Protein AF-A0AAV8X0I4-F1 (afdb_monomer)

Foldseek 3Di:
DAWPFADAQVVRDATDDDDDDDADDDDPPDDRDDDLVRVLVVQLVVLLVLLRRLAAENDRCPGRQHPDPLLASSQSSLLSSCCCLPPVSVQVVDADPPPRHTDDPVVSVVVNCVCVVCVLLVVLVLVLVLVLLQCVVPDPDDSVVSCVVSCVVRDPDDDDPPDDVVVVPCCQPPHDQRNNSCSVVSSNVNNVVLNVCLVVCPPPPVSNVVSVVVCSVPSRYDYD

Solvent-accessible surface area (backbone atoms only — not comparable to full-atom values): 12628 Å² total; per-residue (Å²): 94,46,82,75,36,53,24,13,64,81,78,70,38,68,47,40,69,47,85,77,81,90,70,77,77,50,59,90,97,54,79,70,78,73,53,72,67,54,50,38,51,49,33,21,37,45,23,47,46,45,21,33,62,52,35,59,30,52,46,45,76,59,12,40,70,36,84,53,60,73,47,53,62,52,20,48,13,43,37,42,35,54,47,66,73,35,67,71,54,38,54,75,77,38,53,41,95,87,77,62,47,65,70,52,70,68,58,53,50,49,60,59,53,51,70,64,61,62,42,69,61,54,49,32,48,53,53,41,52,22,49,49,38,40,47,66,71,72,50,89,69,59,68,67,61,54,48,66,62,50,43,73,79,47,39,99,62,82,83,58,94,83,69,57,66,76,85,66,43,47,55,48,76,75,49,92,29,55,71,43,52,48,20,61,61,51,7,45,53,52,16,51,55,59,45,43,64,50,58,78,36,62,93,40,69,68,54,39,51,50,52,50,51,49,46,43,56,47,78,22,22,48,66,131

Secondary structure (DSSP, 8-state):
-EEEE--BTTTTBPPEEE----PPPPPTTSPPPPPHHHHHHHHHHHHHHHHHHH---SSGGGSTTTT--TTTTTHHHHHHHHGGGSHHHHHHH-B-TTT-PBPPHHHHHHHHHHTTTTHHHHHHHHHHHHHHHHHHHH--S-HHHHHHHHHHHH-SSPPPTT--GGGG-HHHHTSS-TTTTTHHHHHHHHHHHHHHHHHHTTT-HHHHHHHHHHHIIIIIT---

Structure (mmCIF, N/CA/C/O backbone):
data_AF-A0AAV8X0I4-F1
#
_entry.id   AF-A0AAV8X0I4-F1
#
loop_
_atom_site.group_PDB
_atom_site.id
_atom_site.type_symbol
_atom_site.label_atom_id
_atom_site.label_alt_id
_atom_site.label_comp_id
_atom_site.label_asym_id
_atom_site.label_entity_id
_atom_site.label_seq_id
_atom_site.pdbx_PDB_ins_code
_atom_site.Cartn_x
_atom_site.Cartn_y
_atom_site.Cartn_z
_atom_site.occupancy
_atom_site.B_iso_or_equiv
_atom_site.auth_seq_id
_atom_site.auth_comp_id
_atom_site.auth_asym_id
_atom_site.auth_atom_id
_atom_site.pdbx_PDB_model_num
ATOM 1 N N . MET A 1 1 ? 2.774 -5.662 7.112 1.00 85.38 1 MET A N 1
ATOM 2 C CA . MET A 1 1 ? 2.225 -6.499 8.201 1.00 85.38 1 MET A CA 1
ATOM 3 C C . MET A 1 1 ? 2.659 -7.920 7.891 1.00 85.38 1 MET A C 1
ATOM 5 O O . MET A 1 1 ? 2.797 -8.214 6.714 1.00 85.38 1 MET A O 1
ATOM 9 N N . VAL A 1 2 ? 2.940 -8.756 8.888 1.00 87.50 2 VAL A N 1
ATOM 10 C CA . VAL A 1 2 ? 3.273 -10.171 8.664 1.00 87.50 2 VAL A CA 1
ATOM 11 C C . VAL A 1 2 ? 2.186 -11.039 9.285 1.00 87.50 2 VAL A C 1
ATOM 13 O O . VAL A 1 2 ? 1.950 -10.955 10.493 1.00 87.50 2 VAL A O 1
ATOM 16 N N . GLY A 1 3 ? 1.518 -11.853 8.467 1.00 89.44 3 GLY A N 1
ATOM 17 C CA . GLY A 1 3 ? 0.605 -12.887 8.946 1.00 89.44 3 GLY A CA 1
ATOM 18 C C . GLY A 1 3 ? 1.413 -14.021 9.574 1.00 89.44 3 GLY A C 1
ATOM 19 O O . GLY A 1 3 ? 2.266 -14.603 8.917 1.00 89.44 3 GLY A O 1
ATOM 20 N N . ILE A 1 4 ? 1.181 -14.306 10.855 1.00 93.00 4 ILE A N 1
ATOM 21 C CA . ILE A 1 4 ? 1.882 -15.374 11.590 1.00 93.00 4 ILE A CA 1
ATOM 22 C C . ILE A 1 4 ? 1.042 -16.652 11.593 1.00 93.00 4 ILE A C 1
ATOM 24 O O . ILE A 1 4 ? 1.565 -17.751 11.439 1.00 93.00 4 ILE A O 1
ATOM 28 N N . GLN A 1 5 ? -0.269 -16.509 11.783 1.00 94.19 5 GLN A N 1
ATOM 29 C CA . GLN A 1 5 ? -1.207 -17.624 11.796 1.00 94.19 5 GLN A CA 1
ATOM 30 C C . GLN A 1 5 ? -2.494 -17.212 11.095 1.00 94.19 5 GLN A C 1
ATOM 32 O O . GLN A 1 5 ? -3.067 -16.170 11.419 1.00 94.19 5 GLN A O 1
ATOM 37 N N . ASN A 1 6 ? -2.958 -18.045 10.166 1.00 93.88 6 ASN A N 1
ATOM 38 C CA . ASN A 1 6 ? -4.252 -17.871 9.518 1.00 93.88 6 ASN A CA 1
ATOM 39 C C . ASN A 1 6 ? -5.372 -18.445 10.390 1.00 93.88 6 ASN A C 1
ATOM 41 O O . ASN A 1 6 ? -5.201 -19.444 11.100 1.00 93.88 6 ASN A O 1
ATOM 45 N N . GLN A 1 7 ? -6.548 -17.830 10.300 1.00 93.00 7 GLN A N 1
ATOM 46 C CA . GLN A 1 7 ? -7.762 -18.394 10.875 1.00 93.00 7 GLN A CA 1
ATOM 47 C C . GLN A 1 7 ? -8.146 -19.692 10.159 1.00 93.00 7 GLN A C 1
ATOM 49 O O . GLN A 1 7 ? -8.062 -19.789 8.937 1.00 93.00 7 GLN A O 1
ATOM 54 N N . SER A 1 8 ? -8.631 -20.673 10.914 1.00 93.38 8 SER A N 1
ATOM 55 C CA . SER A 1 8 ? -9.267 -21.870 10.370 1.00 93.38 8 SER A CA 1
ATOM 56 C C . SER A 1 8 ? -10.288 -22.379 11.370 1.00 93.38 8 SER A C 1
ATOM 58 O O . SER A 1 8 ? -9.949 -22.676 12.516 1.00 93.38 8 SER A O 1
ATOM 60 N N . LEU A 1 9 ? -11.544 -22.501 10.941 1.00 90.62 9 LEU A N 1
ATOM 61 C CA . LEU A 1 9 ? -12.569 -23.113 11.788 1.00 90.62 9 LEU A CA 1
ATOM 62 C C . LEU A 1 9 ? -12.348 -24.621 11.908 1.00 90.62 9 LEU A C 1
ATOM 64 O O . LEU A 1 9 ? -12.601 -25.192 12.963 1.00 90.62 9 LEU A O 1
ATOM 68 N N . ILE A 1 10 ? -11.835 -25.255 10.851 1.00 90.81 10 ILE A N 1
ATOM 69 C CA . ILE A 1 10 ? -11.610 -26.704 10.808 1.00 90.81 10 ILE A CA 1
ATOM 70 C C . ILE A 1 10 ? -10.442 -27.096 11.713 1.00 90.81 10 ILE A C 1
ATOM 72 O O . ILE A 1 10 ? -10.545 -28.056 12.471 1.00 90.81 10 ILE A O 1
ATOM 76 N N . ALA A 1 11 ? -9.349 -26.332 11.669 1.00 91.94 11 ALA A N 1
ATOM 77 C CA . ALA A 1 11 ? -8.183 -26.559 12.522 1.00 91.94 11 ALA A CA 1
ATOM 78 C C . ALA A 1 11 ? -8.292 -25.863 13.892 1.00 91.94 11 ALA A C 1
ATOM 80 O O . ALA A 1 11 ? -7.373 -25.961 14.701 1.00 91.94 11 ALA A O 1
ATOM 81 N N . ASN A 1 12 ? -9.401 -25.159 14.154 1.00 93.75 12 ASN A N 1
ATOM 82 C CA . ASN A 1 12 ? -9.643 -24.377 15.368 1.00 93.75 12 ASN A CA 1
ATOM 83 C C . ASN A 1 12 ? -8.501 -23.390 15.700 1.00 93.75 12 ASN A C 1
ATOM 85 O O . ASN A 1 12 ? -8.078 -23.261 16.851 1.00 93.75 12 ASN A O 1
ATOM 89 N N . THR A 1 13 ? -7.986 -22.692 14.683 1.00 95.00 13 THR A N 1
ATOM 90 C CA . THR A 1 13 ? -6.931 -21.681 14.830 1.00 95.00 13 THR A CA 1
ATOM 91 C C . THR A 1 13 ? -7.505 -20.273 14.757 1.00 95.00 13 THR A C 1
ATOM 93 O O . THR A 1 13 ? -8.380 -19.970 13.941 1.00 95.00 13 THR A O 1
ATOM 96 N N . LYS A 1 14 ? -6.987 -19.387 15.610 1.00 94.56 14 LYS A N 1
ATOM 97 C CA . LYS A 1 14 ? -7.288 -17.952 15.572 1.00 94.56 14 LYS A CA 1
ATOM 98 C C . LYS A 1 14 ? -6.229 -17.223 14.742 1.00 94.56 14 LYS A C 1
ATOM 100 O O . LYS A 1 14 ? -5.080 -17.663 14.734 1.00 94.56 14 LYS A O 1
ATOM 105 N N . PRO A 1 15 ? -6.588 -16.127 14.057 1.00 95.31 15 PRO A N 1
ATOM 106 C CA . PRO A 1 15 ? -5.620 -15.378 13.279 1.00 95.31 15 PRO A CA 1
ATOM 107 C C . PRO A 1 15 ? -4.647 -14.626 14.200 1.00 95.31 15 PRO A C 1
ATOM 109 O O . PRO A 1 15 ? -5.047 -14.060 15.219 1.00 95.31 15 PRO A O 1
ATOM 112 N N . LEU A 1 16 ? -3.371 -14.606 13.820 1.00 96.06 16 LEU A N 1
ATOM 113 C CA . LEU A 1 16 ? -2.303 -13.851 14.476 1.00 96.06 16 LEU A CA 1
ATOM 114 C C . LEU A 1 16 ? -1.494 -13.097 13.420 1.00 96.06 16 LEU A C 1
ATOM 116 O O . LEU A 1 16 ? -1.121 -13.670 12.396 1.00 96.06 16 LEU A O 1
ATOM 120 N N . SER A 1 17 ? -1.188 -11.830 13.690 1.00 95.94 17 SER A N 1
ATOM 121 C CA . SER A 1 17 ? -0.389 -10.967 12.816 1.00 95.94 17 SER A CA 1
ATOM 122 C C . SER A 1 17 ? 0.552 -10.078 13.620 1.00 95.94 17 SER A C 1
ATOM 124 O O . SER A 1 17 ? 0.203 -9.654 14.721 1.00 95.94 17 SER A O 1
ATOM 126 N N . ALA A 1 18 ? 1.692 -9.720 13.033 1.00 95.88 18 ALA A N 1
ATOM 127 C CA . ALA A 1 18 ? 2.600 -8.706 13.553 1.00 95.88 18 ALA A CA 1
ATOM 128 C C . ALA A 1 18 ? 2.596 -7.445 12.678 1.00 95.88 18 ALA A C 1
ATOM 130 O O . ALA A 1 18 ? 2.712 -7.496 11.447 1.00 95.88 18 ALA A O 1
ATOM 131 N N . LEU A 1 19 ? 2.514 -6.289 13.331 1.00 95.56 19 LEU A N 1
ATOM 132 C CA . LEU A 1 19 ? 2.773 -4.996 12.712 1.00 95.56 19 LEU A CA 1
ATOM 133 C C . LEU A 1 19 ? 4.229 -4.620 12.976 1.00 95.56 19 LEU A C 1
ATOM 135 O O . LEU A 1 19 ? 4.635 -4.463 14.121 1.00 95.56 19 LEU A O 1
ATOM 139 N N . ILE A 1 20 ? 5.011 -4.510 11.905 1.00 93.62 20 ILE A N 1
ATOM 140 C CA . ILE A 1 20 ? 6.442 -4.199 11.963 1.00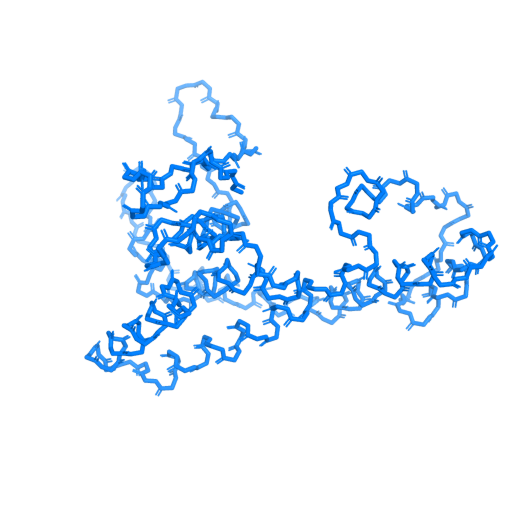 93.62 20 ILE A CA 1
ATOM 141 C C . ILE A 1 20 ? 6.649 -2.846 11.296 1.00 93.62 20 ILE A C 1
ATOM 143 O O . ILE A 1 20 ? 6.168 -2.634 10.177 1.00 93.62 20 ILE A O 1
ATOM 147 N N . PHE A 1 21 ? 7.365 -1.948 11.961 1.00 93.00 21 PHE A N 1
ATOM 148 C CA . PHE A 1 21 ? 7.656 -0.599 11.489 1.00 93.00 21 PHE A CA 1
ATOM 149 C C . PHE A 1 21 ? 9.136 -0.280 11.662 1.00 93.00 21 PHE A C 1
ATOM 151 O O . PHE A 1 21 ? 9.774 -0.790 12.576 1.00 93.00 21 PHE A O 1
ATOM 158 N N . ASN A 1 22 ? 9.637 0.596 10.795 1.00 90.44 22 ASN A N 1
ATOM 159 C CA . ASN A 1 22 ? 10.990 1.143 10.854 1.00 90.44 22 ASN A CA 1
ATOM 160 C C . ASN A 1 22 ? 10.899 2.644 11.150 1.00 90.44 22 ASN A C 1
ATOM 162 O O . ASN A 1 22 ? 11.377 3.457 10.364 1.00 90.44 22 ASN A O 1
ATOM 166 N N . PHE A 1 23 ? 10.178 2.998 12.214 1.00 91.94 23 PHE A N 1
ATOM 167 C CA . PHE A 1 23 ? 10.069 4.386 12.659 1.00 91.94 23 PHE A CA 1
ATOM 168 C C . PHE A 1 23 ? 11.381 4.841 13.286 1.00 91.94 23 PHE A C 1
ATOM 170 O O . PHE A 1 23 ? 12.159 4.015 13.776 1.00 91.94 23 PHE A O 1
ATOM 177 N N . GLU A 1 24 ? 11.623 6.148 13.287 1.00 85.69 24 GLU A N 1
ATOM 178 C CA . GLU A 1 24 ? 12.773 6.693 14.000 1.00 85.69 24 GLU A CA 1
ATOM 179 C C . GLU A 1 24 ? 12.693 6.349 15.494 1.00 85.69 24 GLU A C 1
ATOM 181 O O . GLU A 1 24 ? 11.673 6.552 16.162 1.00 85.69 24 GLU A O 1
ATOM 186 N N . SER A 1 25 ? 13.790 5.804 16.025 1.00 85.12 25 SER A N 1
ATOM 187 C CA . SER A 1 25 ? 13.899 5.532 17.455 1.00 85.12 25 SER A CA 1
ATOM 188 C C . SER A 1 25 ? 13.757 6.838 18.242 1.00 85.12 25 SER A C 1
ATOM 190 O O . SER A 1 25 ? 14.360 7.845 17.855 1.00 85.12 25 SER A O 1
ATOM 192 N N . PRO A 1 26 ? 13.023 6.836 19.368 1.00 83.25 26 PRO A N 1
ATOM 193 C CA . PRO A 1 26 ? 12.938 8.014 20.215 1.00 83.25 26 PRO A CA 1
ATOM 194 C C . PRO A 1 26 ? 14.336 8.420 20.688 1.00 83.25 26 PRO A C 1
ATOM 196 O O . PRO A 1 26 ? 15.181 7.572 20.998 1.00 83.25 26 PRO A O 1
ATOM 199 N N . LYS A 1 27 ? 14.580 9.730 20.763 1.00 80.81 27 LYS A N 1
ATOM 200 C CA . LYS A 1 27 ? 15.751 10.242 21.476 1.00 80.81 27 LYS A CA 1
ATOM 201 C C . LYS A 1 27 ? 15.559 9.939 22.966 1.00 80.81 27 LYS A C 1
ATOM 203 O O . LYS A 1 27 ? 14.437 9.976 23.465 1.00 80.81 27 LYS A O 1
ATOM 208 N N . ILE A 1 28 ? 16.644 9.552 23.639 1.00 62.62 28 ILE A N 1
ATOM 209 C CA . ILE A 1 28 ? 16.632 9.104 25.041 1.00 62.62 28 ILE A CA 1
ATOM 210 C C . ILE A 1 28 ? 15.856 10.124 25.898 1.00 62.62 28 ILE A C 1
ATOM 212 O O . ILE A 1 28 ? 16.167 11.307 25.838 1.00 62.62 28 ILE A O 1
ATOM 216 N N . GLU A 1 29 ? 14.866 9.629 26.656 1.00 67.62 29 GLU A N 1
ATOM 217 C CA . GLU A 1 29 ? 13.929 10.361 27.542 1.00 67.62 29 GLU A CA 1
ATOM 218 C C . GLU A 1 29 ? 12.712 11.067 26.899 1.00 67.62 29 GLU A C 1
ATOM 220 O O . GLU A 1 29 ? 11.886 11.603 27.635 1.00 67.62 29 GLU A O 1
ATOM 225 N N . GLU A 1 30 ? 12.497 10.986 25.579 1.00 70.19 30 GLU A N 1
ATOM 226 C CA . GLU A 1 30 ? 11.314 11.571 24.913 1.00 70.19 30 GLU A CA 1
ATOM 227 C C . GLU A 1 30 ? 10.344 10.530 24.317 1.00 70.19 30 GLU A C 1
ATOM 229 O O . GLU A 1 30 ? 10.690 9.374 24.054 1.00 70.19 30 GLU A O 1
ATOM 234 N N . HIS A 1 31 ? 9.094 10.950 24.081 1.00 78.38 31 HIS A N 1
ATOM 235 C CA . HIS A 1 31 ? 8.117 10.182 23.304 1.00 78.38 31 HIS A CA 1
ATOM 236 C C . HIS A 1 31 ? 8.572 10.016 21.841 1.00 78.38 31 HIS A C 1
ATOM 238 O O . HIS A 1 31 ? 9.259 10.871 21.288 1.00 78.38 31 HIS A O 1
ATOM 244 N N . SER A 1 32 ? 8.161 8.922 21.187 1.00 85.44 32 SER A N 1
ATOM 245 C CA . SER A 1 32 ? 8.345 8.773 19.736 1.00 85.44 32 SER A CA 1
ATOM 246 C C . SER A 1 32 ? 7.334 9.661 19.011 1.00 85.44 32 SER A C 1
ATOM 248 O O . SER A 1 32 ? 6.123 9.493 19.170 1.00 85.44 32 SER A O 1
ATOM 250 N N . TYR A 1 33 ? 7.837 10.616 18.235 1.00 89.12 33 TYR A N 1
ATOM 251 C CA . TYR A 1 33 ? 7.026 11.472 17.379 1.00 89.12 33 TYR A CA 1
ATOM 252 C C . TYR A 1 33 ? 7.026 10.905 15.967 1.00 89.12 33 TYR A C 1
ATOM 254 O O . TYR A 1 33 ? 8.086 10.649 15.404 1.00 89.12 33 TYR A O 1
ATOM 262 N N . LEU A 1 34 ? 5.835 10.724 15.402 1.00 92.31 34 LEU A N 1
ATOM 263 C CA . LEU A 1 34 ? 5.678 10.197 14.054 1.00 92.31 34 LEU A CA 1
ATOM 264 C C . LEU A 1 34 ? 5.433 11.332 13.069 1.00 92.31 34 LEU A C 1
ATOM 266 O O . LEU A 1 34 ? 4.610 12.223 13.291 1.00 92.31 34 LEU A O 1
ATOM 270 N N . THR A 1 35 ? 6.103 11.259 11.930 1.00 93.25 35 THR A N 1
ATOM 271 C CA . THR A 1 35 ? 5.739 12.037 10.752 1.00 93.25 35 THR A CA 1
ATOM 272 C C . THR A 1 35 ? 4.373 11.593 10.225 1.00 93.25 35 THR A C 1
ATOM 274 O O . THR A 1 35 ? 3.933 10.458 10.422 1.00 93.25 35 THR A O 1
ATOM 277 N N . PHE A 1 36 ? 3.697 12.462 9.469 1.00 93.12 36 PHE A N 1
ATOM 278 C CA . PHE A 1 36 ? 2.417 12.109 8.843 1.00 93.12 36 PHE A CA 1
ATOM 279 C C . PHE A 1 36 ? 2.523 10.863 7.943 1.00 93.12 36 PHE A C 1
ATOM 281 O O . PHE A 1 36 ? 1.610 10.040 7.906 1.00 93.12 36 PHE A O 1
ATOM 288 N N . ASN A 1 37 ? 3.654 10.684 7.253 1.00 92.81 37 ASN A N 1
ATOM 289 C CA . ASN A 1 37 ? 3.894 9.509 6.413 1.00 92.81 37 ASN A CA 1
ATOM 290 C C . ASN A 1 37 ? 4.040 8.219 7.233 1.00 92.81 37 ASN A C 1
ATOM 292 O O . ASN A 1 37 ? 3.579 7.165 6.797 1.00 92.81 37 ASN A O 1
ATOM 296 N N . GLU A 1 38 ? 4.629 8.284 8.426 1.00 95.19 38 GLU A N 1
ATOM 297 C CA . GLU A 1 38 ? 4.710 7.138 9.337 1.00 95.19 38 GLU A CA 1
ATOM 298 C C . GLU A 1 38 ? 3.338 6.777 9.911 1.00 95.19 38 GLU A C 1
ATOM 300 O O . GLU A 1 38 ? 2.983 5.598 9.929 1.00 95.19 38 GLU A O 1
ATOM 305 N N . VAL A 1 39 ? 2.519 7.771 10.273 1.00 95.50 39 VAL A N 1
ATOM 306 C CA . VAL A 1 39 ? 1.118 7.544 10.671 1.00 95.50 39 VAL A CA 1
ATOM 307 C C . VAL A 1 39 ? 0.320 6.932 9.513 1.00 95.50 39 VAL A C 1
ATOM 309 O O . VAL A 1 39 ? -0.421 5.971 9.712 1.00 95.50 39 VAL A O 1
ATOM 312 N N . LYS A 1 40 ? 0.519 7.407 8.277 1.00 95.44 40 LYS A N 1
ATOM 313 C CA . LYS A 1 40 ? -0.080 6.803 7.076 1.00 95.44 40 LYS A CA 1
ATOM 314 C C . LYS A 1 40 ? 0.348 5.349 6.897 1.00 95.44 40 LYS A C 1
ATOM 316 O O . LYS A 1 40 ? -0.504 4.491 6.696 1.00 95.44 40 LYS A O 1
ATOM 321 N N . SER A 1 41 ? 1.637 5.047 7.048 1.00 95.69 41 SER A N 1
ATOM 322 C CA . SER A 1 41 ? 2.158 3.673 7.011 1.00 95.69 41 SER A CA 1
ATOM 323 C C . SER A 1 41 ? 1.549 2.791 8.108 1.00 95.69 41 SER A C 1
ATOM 325 O O . SER A 1 41 ? 1.242 1.621 7.867 1.00 95.69 41 SER A O 1
ATOM 327 N N . LEU A 1 42 ? 1.314 3.349 9.301 1.00 96.62 42 LEU A N 1
ATOM 328 C CA . LEU A 1 42 ? 0.614 2.673 10.393 1.00 96.62 42 LEU A CA 1
ATOM 329 C C . LEU A 1 42 ? -0.805 2.289 9.989 1.00 96.62 42 LEU A C 1
ATOM 331 O O . LEU A 1 42 ? -1.142 1.106 10.049 1.00 96.62 42 LEU A O 1
ATOM 335 N N . PHE A 1 43 ? -1.607 3.250 9.532 1.00 97.44 43 PHE A N 1
ATOM 336 C CA . PHE A 1 43 ? -2.984 3.004 9.093 1.00 97.44 43 PHE A CA 1
ATOM 337 C C . PHE A 1 43 ? -3.038 1.999 7.943 1.00 97.44 43 PHE A C 1
ATOM 339 O O . PHE A 1 43 ? -3.859 1.081 7.961 1.00 97.44 43 PHE A O 1
ATOM 346 N N . HIS A 1 44 ? -2.105 2.106 7.000 1.00 97.38 44 HIS A N 1
ATOM 347 C CA . HIS A 1 44 ? -1.973 1.172 5.889 1.00 97.38 44 HIS A CA 1
ATOM 348 C C . HIS A 1 44 ? -1.747 -0.266 6.359 1.00 97.38 44 HIS A C 1
ATOM 350 O O . HIS A 1 44 ? -2.506 -1.176 6.025 1.00 97.38 44 HIS A O 1
ATOM 356 N N . LYS A 1 45 ? -0.736 -0.493 7.208 1.00 96.75 45 LYS A N 1
ATOM 357 C CA . LYS A 1 45 ? -0.457 -1.833 7.747 1.00 96.75 45 LYS A CA 1
ATOM 358 C C . LYS A 1 45 ? -1.562 -2.320 8.683 1.00 96.75 45 LYS A C 1
ATOM 360 O O . LYS A 1 45 ? -1.770 -3.529 8.780 1.00 96.75 45 LYS A O 1
ATOM 365 N N . PHE A 1 46 ? -2.266 -1.412 9.355 1.00 97.00 46 PHE A N 1
ATOM 366 C CA . PHE A 1 46 ? -3.415 -1.753 10.183 1.00 97.00 46 PHE A CA 1
ATOM 367 C C . PHE A 1 46 ? -4.606 -2.231 9.344 1.00 97.00 46 PHE A C 1
ATOM 369 O O . PHE A 1 46 ? -5.234 -3.211 9.728 1.00 97.00 46 PHE A O 1
ATOM 376 N N . GLY A 1 47 ? -4.869 -1.641 8.172 1.00 96.44 47 GLY A N 1
ATOM 377 C CA . GLY A 1 47 ? -5.885 -2.139 7.232 1.00 96.44 47 GLY A CA 1
ATOM 378 C C . GLY A 1 47 ? -5.631 -3.589 6.813 1.00 96.44 47 GLY A C 1
ATOM 379 O O . GLY A 1 47 ? -6.523 -4.431 6.921 1.00 96.44 47 GLY A O 1
ATOM 380 N N . HIS A 1 48 ? -4.378 -3.910 6.485 1.00 95.69 48 HIS A N 1
ATOM 381 C CA . HIS A 1 48 ? -3.933 -5.286 6.239 1.00 95.69 48 HIS A CA 1
ATOM 382 C C . HIS A 1 48 ? -4.177 -6.212 7.437 1.00 95.69 48 HIS A C 1
ATOM 384 O O . HIS A 1 48 ? -4.695 -7.319 7.286 1.00 95.69 48 HIS A O 1
ATOM 390 N N . ALA A 1 49 ? -3.834 -5.765 8.650 1.00 96.50 49 ALA A N 1
ATOM 391 C CA . ALA A 1 49 ? -4.092 -6.539 9.863 1.00 96.50 49 ALA A CA 1
ATOM 392 C C . ALA A 1 49 ? -5.593 -6.754 10.097 1.00 96.50 49 ALA A C 1
ATOM 394 O O . ALA A 1 49 ? -5.996 -7.850 10.472 1.00 96.50 49 ALA A O 1
ATOM 395 N N . MET A 1 50 ? -6.438 -5.754 9.842 1.00 96.00 50 MET A N 1
ATOM 396 C CA . MET A 1 50 ? -7.888 -5.902 9.951 1.00 96.00 50 MET A CA 1
ATOM 397 C C . MET A 1 50 ? -8.420 -6.952 8.976 1.00 96.00 50 MET A C 1
ATOM 399 O O . MET A 1 50 ? -9.207 -7.797 9.394 1.00 96.00 50 MET A O 1
ATOM 403 N N . GLN A 1 51 ? -7.966 -6.955 7.721 1.00 95.25 51 GLN A N 1
ATOM 404 C CA . GLN A 1 51 ? -8.351 -7.978 6.744 1.00 95.25 51 GLN A CA 1
ATOM 405 C C . GLN A 1 51 ? -7.937 -9.381 7.199 1.00 95.25 51 GLN A C 1
ATOM 407 O O . GLN A 1 51 ? -8.731 -10.319 7.137 1.00 95.25 51 GLN A O 1
ATOM 412 N N . HIS A 1 52 ? -6.727 -9.514 7.743 1.00 95.38 52 HIS A N 1
ATOM 413 C CA . HIS A 1 52 ? -6.233 -10.772 8.298 1.00 95.38 52 HIS A CA 1
ATOM 414 C C . HIS A 1 52 ? -7.040 -11.260 9.510 1.00 95.38 52 HIS A C 1
ATOM 416 O O . HIS A 1 52 ? -7.406 -12.430 9.596 1.00 95.38 52 HIS A O 1
ATOM 422 N N . LEU A 1 53 ? -7.327 -10.362 10.455 1.00 95.31 53 LEU A N 1
ATOM 423 C CA . LEU A 1 53 ? -7.928 -10.689 11.750 1.00 95.31 53 LEU A CA 1
ATOM 424 C C . LEU A 1 53 ? -9.452 -10.839 11.703 1.00 95.31 53 LEU A C 1
ATOM 426 O O . LEU A 1 53 ? -10.020 -11.558 12.523 1.00 95.31 53 LEU A O 1
ATOM 430 N N . LEU A 1 54 ? -10.129 -10.132 10.797 1.00 95.25 54 LEU A N 1
ATOM 431 C CA . LEU A 1 54 ? -11.593 -10.109 10.717 1.00 95.25 54 LEU A CA 1
ATOM 432 C C . LEU A 1 54 ? -12.162 -11.107 9.709 1.00 95.25 54 LEU A C 1
ATOM 434 O O . LEU A 1 54 ? -13.389 -11.186 9.578 1.00 95.25 54 LEU A O 1
ATOM 438 N N . THR A 1 55 ? -11.299 -11.866 9.034 1.00 93.00 55 THR A N 1
ATOM 439 C CA . THR A 1 55 ? -11.705 -12.897 8.084 1.00 93.00 55 THR A CA 1
ATOM 440 C C . THR A 1 55 ? -12.713 -13.869 8.700 1.00 93.00 55 THR A C 1
ATOM 442 O O . THR A 1 55 ? -12.703 -14.182 9.893 1.00 93.00 55 THR A O 1
ATOM 445 N N . ARG A 1 56 ? -13.645 -14.351 7.880 1.00 91.50 56 ARG A N 1
ATOM 446 C CA . ARG A 1 56 ? -14.681 -15.302 8.302 1.00 91.50 56 ARG A CA 1
ATOM 447 C C . ARG A 1 56 ? -14.648 -16.596 7.502 1.00 91.50 56 ARG A C 1
ATOM 449 O O . ARG A 1 56 ? -15.616 -17.356 7.574 1.00 91.50 56 ARG A O 1
ATOM 456 N N . THR A 1 57 ? -13.560 -16.831 6.775 1.00 89.81 57 THR A N 1
ATOM 457 C CA . THR A 1 57 ? -13.341 -18.049 6.005 1.00 89.81 57 THR A CA 1
ATOM 458 C C . THR A 1 57 ? -13.092 -19.243 6.924 1.00 89.81 57 THR A C 1
ATOM 460 O O . THR A 1 57 ? -12.557 -19.113 8.029 1.00 89.81 57 THR A O 1
ATOM 463 N N . ASN A 1 58 ? -13.500 -20.423 6.461 1.00 90.94 58 ASN A N 1
ATOM 464 C CA . ASN A 1 58 ? -13.393 -21.664 7.228 1.00 90.94 58 ASN A CA 1
ATOM 465 C C . ASN A 1 58 ? -12.028 -22.351 7.059 1.00 90.94 58 ASN A C 1
ATOM 467 O O . ASN A 1 58 ? -11.608 -23.078 7.960 1.00 90.94 58 ASN A O 1
ATOM 471 N N . TYR A 1 59 ? -11.360 -22.110 5.928 1.00 91.56 59 TYR A N 1
ATOM 472 C CA . TYR A 1 59 ? -10.115 -22.751 5.505 1.00 91.56 59 TYR A CA 1
ATOM 473 C C . TYR A 1 59 ? -8.949 -21.765 5.569 1.00 91.56 59 TYR A C 1
ATOM 475 O O . TYR A 1 59 ? -9.058 -20.649 5.067 1.00 91.56 59 TYR A O 1
ATOM 483 N N . SER A 1 60 ? -7.819 -22.193 6.136 1.00 91.94 60 SER A N 1
ATOM 484 C CA . SER A 1 60 ? -6.625 -21.352 6.293 1.00 91.94 60 SER A CA 1
ATOM 485 C C . SER A 1 60 ? -6.002 -20.909 4.973 1.00 91.94 60 SER A C 1
ATOM 487 O O . SER A 1 60 ? -5.379 -19.856 4.935 1.00 91.94 60 SER A O 1
ATOM 489 N N . GLU A 1 61 ? -6.161 -21.694 3.908 1.00 90.94 61 GLU A N 1
ATOM 490 C CA . GLU A 1 61 ? -5.576 -21.438 2.580 1.00 90.94 61 GLU A CA 1
ATOM 491 C C . GLU A 1 61 ? -6.170 -20.199 1.892 1.00 90.94 61 GLU A C 1
ATOM 493 O O . GLU A 1 61 ? -5.534 -19.597 1.036 1.00 90.94 61 GLU A O 1
ATOM 498 N N . VAL A 1 62 ? -7.374 -19.798 2.304 1.00 91.12 62 VAL A N 1
ATOM 499 C CA . VAL A 1 62 ? -8.155 -18.684 1.737 1.00 91.12 62 VAL A CA 1
ATOM 500 C C . VAL A 1 62 ? -8.642 -17.725 2.837 1.00 91.12 62 VAL A C 1
ATOM 502 O O . VAL A 1 62 ? -9.663 -17.045 2.705 1.00 91.12 62 VAL A O 1
ATOM 505 N N . ALA A 1 63 ? -7.959 -17.723 3.985 1.00 91.88 63 ALA A N 1
ATOM 506 C CA . ALA A 1 63 ? -8.269 -16.857 5.116 1.00 91.88 63 ALA A CA 1
ATOM 507 C C . ALA A 1 63 ? -7.378 -15.608 5.119 1.00 91.88 63 ALA A C 1
ATOM 509 O O . ALA A 1 63 ? -6.180 -15.670 4.845 1.00 91.88 63 ALA A O 1
ATOM 510 N N . GLY A 1 64 ? -7.958 -14.478 5.518 1.00 90.75 64 GLY A N 1
ATOM 511 C CA . GLY A 1 64 ? -7.232 -13.222 5.686 1.00 90.75 64 GLY A CA 1
ATOM 512 C C . GLY A 1 64 ? -6.711 -12.661 4.366 1.00 90.75 64 GLY A C 1
ATOM 513 O O . GLY A 1 64 ? -7.499 -12.279 3.505 1.00 90.75 64 GLY A O 1
ATOM 514 N N . LEU A 1 65 ? -5.385 -12.588 4.242 1.00 89.88 65 LEU A N 1
ATOM 515 C CA . LEU A 1 65 ? -4.695 -12.135 3.028 1.00 89.88 65 LEU A CA 1
ATOM 516 C C . LEU A 1 65 ? -4.306 -13.280 2.083 1.00 89.88 65 LEU A C 1
ATOM 518 O O . LEU A 1 65 ? -3.791 -13.028 0.998 1.00 89.88 65 LEU A O 1
ATOM 522 N N . SER A 1 66 ? -4.507 -14.538 2.482 1.00 89.88 66 SER A N 1
ATOM 523 C CA . SER A 1 66 ? -4.140 -15.672 1.638 1.00 89.88 66 SER A CA 1
ATOM 524 C C . SER A 1 66 ? -5.080 -15.806 0.445 1.00 89.88 66 SER A C 1
ATOM 526 O O . SER A 1 66 ? -6.300 -15.761 0.602 1.00 89.88 66 SER A O 1
ATOM 528 N N . ASN A 1 67 ? -4.483 -16.012 -0.733 1.00 87.69 67 ASN A N 1
ATOM 529 C CA . ASN A 1 67 ? -5.179 -16.223 -2.003 1.00 87.69 67 ASN A CA 1
ATOM 530 C C . ASN A 1 67 ? -6.122 -15.070 -2.406 1.00 87.69 67 ASN A C 1
ATOM 532 O O . ASN A 1 67 ? -7.146 -15.299 -3.045 1.00 87.69 67 ASN A O 1
ATOM 536 N N . VAL A 1 68 ? -5.773 -13.847 -2.002 1.00 90.12 68 VAL A N 1
ATOM 537 C CA . VAL A 1 68 ? -6.322 -12.608 -2.562 1.00 90.12 68 VAL A CA 1
ATOM 538 C C . VAL A 1 68 ? -5.461 -12.235 -3.765 1.00 90.12 68 VAL A C 1
ATOM 540 O O . VAL A 1 68 ? -4.234 -12.291 -3.678 1.00 90.12 68 VAL A O 1
ATOM 543 N N . GLU A 1 69 ? -6.083 -11.871 -4.881 1.00 92.12 69 GLU A N 1
ATOM 544 C CA . GLU A 1 69 ? -5.377 -11.428 -6.079 1.00 92.12 69 GLU A CA 1
ATOM 545 C C . GLU A 1 69 ? -4.473 -10.224 -5.771 1.00 92.12 69 GLU A C 1
ATOM 547 O O . GLU A 1 69 ? -4.857 -9.300 -5.050 1.00 92.12 69 GLU A O 1
ATOM 552 N N . TRP A 1 70 ? -3.248 -10.243 -6.302 1.00 88.50 70 TRP A N 1
ATOM 553 C CA . TRP A 1 70 ? -2.189 -9.285 -5.953 1.00 88.50 70 TRP A CA 1
ATOM 554 C C . TRP A 1 70 ? -2.540 -7.827 -6.254 1.00 88.50 70 TRP A C 1
ATOM 556 O O . TRP A 1 70 ? -2.101 -6.923 -5.548 1.00 88.50 70 TRP A O 1
ATOM 566 N N . ASP A 1 71 ? -3.390 -7.592 -7.246 1.00 91.25 71 ASP A N 1
ATOM 567 C CA . ASP A 1 71 ? -3.901 -6.268 -7.594 1.00 91.25 71 ASP A CA 1
ATOM 568 C C .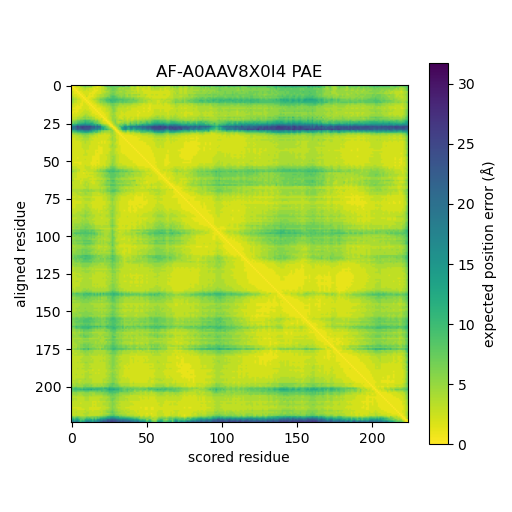 ASP A 1 71 ? -4.999 -5.759 -6.643 1.00 91.25 71 ASP A C 1
ATOM 570 O O . ASP A 1 71 ? -5.336 -4.573 -6.661 1.00 91.25 71 ASP A O 1
ATOM 574 N N . ALA A 1 72 ? -5.503 -6.608 -5.745 1.00 92.75 72 ALA A N 1
ATOM 575 C CA . ALA A 1 72 ? -6.483 -6.261 -4.722 1.00 92.75 72 ALA A CA 1
ATOM 576 C C . ALA A 1 72 ? -5.912 -6.224 -3.292 1.00 92.75 72 ALA A C 1
ATOM 578 O O . ALA A 1 72 ? -6.535 -5.619 -2.412 1.00 92.75 72 ALA A O 1
ATOM 579 N N . VAL A 1 73 ? -4.740 -6.822 -3.026 1.00 91.38 73 VAL A N 1
ATOM 580 C CA . VAL A 1 73 ? -4.219 -6.971 -1.648 1.00 91.38 73 VAL A CA 1
ATOM 581 C C . VAL A 1 73 ? -4.026 -5.636 -0.930 1.00 91.38 73 VAL A C 1
ATOM 583 O O . VAL A 1 73 ? -4.292 -5.535 0.263 1.00 91.38 73 VAL A O 1
ATOM 586 N N . GLU A 1 74 ? -3.639 -4.579 -1.646 1.00 94.88 74 GLU A N 1
ATOM 587 C CA . GLU A 1 74 ? -3.351 -3.263 -1.061 1.00 94.88 74 GLU A CA 1
ATOM 588 C C . GLU A 1 74 ? -4.602 -2.396 -0.830 1.00 94.88 74 GLU A C 1
ATOM 590 O O . GLU A 1 74 ? -4.505 -1.316 -0.239 1.00 94.88 74 GLU A O 1
ATOM 595 N N . VAL A 1 75 ? -5.789 -2.829 -1.279 1.00 96.25 75 VAL A N 1
ATOM 596 C CA . VAL A 1 75 ? -7.013 -2.009 -1.223 1.00 96.25 75 VAL A CA 1
ATOM 597 C C . VAL A 1 75 ? -7.357 -1.640 0.215 1.00 96.25 75 VAL A C 1
ATOM 599 O O . VAL A 1 75 ? -7.599 -0.472 0.515 1.00 96.25 75 VAL A O 1
ATOM 602 N N . SER A 1 76 ? -7.345 -2.609 1.129 1.00 95.56 76 SER A N 1
ATOM 603 C CA . SER A 1 76 ? -7.738 -2.375 2.519 1.00 95.56 76 SER A CA 1
ATOM 604 C C . SER A 1 76 ? -6.809 -1.402 3.247 1.00 95.56 76 SER A C 1
ATOM 606 O O . SER A 1 76 ? -7.286 -0.498 3.937 1.00 95.56 76 SER A O 1
ATOM 608 N N . GLY A 1 77 ? -5.494 -1.538 3.062 1.00 96.44 77 GLY A N 1
ATOM 609 C CA . GLY A 1 77 ? -4.509 -0.603 3.604 1.00 96.44 77 GLY A CA 1
ATOM 610 C C . GLY A 1 77 ? -4.704 0.819 3.073 1.00 96.44 77 GLY A C 1
ATOM 611 O O . GLY A 1 77 ? -4.724 1.784 3.847 1.00 96.44 77 GLY A O 1
ATOM 612 N N . ASN A 1 78 ? -4.943 0.955 1.767 1.00 97.25 78 ASN A N 1
ATOM 613 C CA . ASN A 1 78 ? -5.173 2.255 1.141 1.00 97.25 78 ASN A CA 1
ATOM 614 C C . ASN A 1 78 ? -6.479 2.910 1.624 1.00 97.25 78 ASN A C 1
ATOM 616 O O . ASN A 1 78 ? -6.473 4.097 1.959 1.00 97.25 78 ASN A O 1
ATOM 620 N N . VAL A 1 79 ? -7.576 2.149 1.754 1.00 97.25 79 VAL A N 1
ATOM 621 C CA . VAL A 1 79 ? -8.844 2.658 2.315 1.00 97.25 79 VAL A CA 1
ATOM 622 C C . VAL A 1 79 ? -8.625 3.188 3.729 1.00 97.25 79 VAL A C 1
ATOM 624 O O . VAL A 1 79 ? -9.076 4.286 4.051 1.00 97.25 79 VAL A O 1
ATOM 627 N N . LEU A 1 80 ? -7.902 2.446 4.574 1.00 96.44 80 LEU A N 1
ATOM 628 C CA . LEU A 1 80 ? -7.623 2.879 5.944 1.00 96.44 80 LEU A CA 1
ATOM 629 C C . LEU A 1 80 ? -6.764 4.147 5.974 1.00 96.44 80 LEU A C 1
ATOM 631 O O . LEU A 1 80 ? -7.037 5.053 6.757 1.00 96.44 80 LEU A O 1
ATOM 635 N N . SER A 1 81 ? -5.794 4.267 5.071 1.00 96.44 81 SER A N 1
ATOM 636 C CA . SER A 1 81 ? -4.959 5.465 4.942 1.00 96.44 81 SER A CA 1
ATOM 637 C C . SER A 1 81 ? -5.755 6.726 4.587 1.00 96.44 81 SER A C 1
ATOM 639 O O . SER A 1 81 ? -5.384 7.821 5.014 1.00 96.44 81 SER A O 1
ATOM 641 N N . HIS A 1 82 ? -6.859 6.608 3.840 1.00 95.50 82 HIS A N 1
ATOM 642 C CA . HIS A 1 82 ? -7.696 7.761 3.491 1.00 95.50 82 HIS A CA 1
ATOM 643 C C . HIS A 1 82 ? -8.377 8.413 4.702 1.00 95.50 82 HIS A C 1
ATOM 645 O O . HIS A 1 82 ? -8.605 9.626 4.683 1.00 95.50 82 HIS A O 1
ATOM 651 N N . TRP A 1 83 ? -8.625 7.662 5.780 1.00 95.38 83 TRP A N 1
ATOM 652 C CA . TRP A 1 83 ? -9.242 8.196 6.998 1.00 95.38 83 TRP A CA 1
ATOM 653 C C . TRP A 1 83 ? -8.398 9.259 7.699 1.00 95.38 83 TRP A C 1
ATOM 655 O O . TRP A 1 83 ? -8.952 10.088 8.413 1.00 95.38 83 TRP A O 1
ATOM 665 N N . LEU A 1 84 ? -7.089 9.322 7.443 1.00 95.00 84 LEU A N 1
ATOM 666 C CA . LEU A 1 84 ? -6.237 10.402 7.956 1.00 95.00 84 LEU A CA 1
ATOM 667 C C . LEU A 1 84 ? -6.599 11.781 7.393 1.00 95.00 84 LEU A C 1
ATOM 669 O O . LEU A 1 84 ? -6.222 12.801 7.964 1.00 95.00 84 LEU A O 1
ATOM 673 N N . TYR A 1 85 ? -7.347 11.830 6.291 1.00 92.88 85 TYR A N 1
ATOM 674 C CA . TYR A 1 85 ? -7.873 13.071 5.725 1.00 92.88 85 TYR A CA 1
ATOM 675 C C . TYR A 1 85 ? -9.287 13.403 6.222 1.00 92.88 85 TYR A C 1
ATOM 677 O O . TYR A 1 85 ? -9.878 14.382 5.767 1.00 92.88 85 TYR A O 1
ATOM 685 N N . ASN A 1 86 ? -9.838 12.619 7.151 1.00 92.94 86 ASN A N 1
ATOM 686 C CA . ASN A 1 86 ? -11.053 12.961 7.876 1.00 92.94 86 ASN A CA 1
ATOM 687 C C . ASN A 1 86 ? -10.684 13.784 9.122 1.00 92.94 86 ASN A C 1
ATOM 689 O O . ASN A 1 86 ? -9.886 13.344 9.948 1.00 92.94 86 ASN A O 1
ATOM 693 N N . LYS A 1 87 ? -11.275 14.978 9.268 1.00 91.94 87 LYS A N 1
ATOM 694 C CA . LYS A 1 87 ? -10.950 15.895 10.372 1.00 91.94 87 LYS A CA 1
ATOM 695 C C . LYS A 1 87 ? -11.232 15.286 11.743 1.00 91.94 87 LYS A C 1
ATOM 697 O O . LYS A 1 87 ? -10.381 15.365 12.616 1.00 91.94 87 LYS A O 1
ATOM 702 N N . THR A 1 88 ? -12.382 14.641 11.912 1.00 92.12 88 THR A N 1
ATOM 703 C CA . THR A 1 88 ? -12.769 14.010 13.179 1.00 92.12 88 THR A CA 1
ATOM 704 C C . THR A 1 88 ? -11.794 12.903 13.568 1.00 92.12 88 THR A C 1
ATOM 706 O O . THR A 1 88 ? -11.399 12.813 14.727 1.00 92.12 88 THR A O 1
ATOM 709 N N . VAL A 1 89 ? -11.354 12.094 12.598 1.00 94.00 89 VAL A N 1
ATOM 710 C CA . VAL A 1 89 ? -10.330 11.067 12.844 1.00 94.00 89 VAL A CA 1
ATOM 711 C C . VAL A 1 89 ? -9.001 11.711 13.214 1.00 94.00 89 VAL A C 1
ATOM 713 O O . VAL A 1 89 ? -8.423 11.330 14.227 1.00 94.00 89 VAL A O 1
ATOM 716 N N . MET A 1 90 ? -8.536 12.703 12.452 1.00 95.06 90 MET A N 1
ATOM 717 C CA . MET A 1 90 ? -7.281 13.394 12.750 1.00 95.06 90 MET A CA 1
ATOM 718 C C . MET A 1 90 ? -7.292 14.016 14.152 1.00 95.06 90 MET A C 1
ATOM 720 O O . MET A 1 90 ? -6.333 13.853 14.898 1.00 95.06 90 MET A O 1
ATOM 724 N N . ASP A 1 91 ? -8.389 14.658 14.546 1.00 94.38 91 ASP A N 1
ATOM 725 C CA . ASP A 1 91 ? -8.537 15.254 15.879 1.00 94.38 91 ASP A CA 1
ATOM 726 C C . ASP A 1 91 ? -8.519 14.211 16.992 1.00 94.38 91 ASP A C 1
ATOM 728 O O . ASP A 1 91 ? -7.988 14.466 18.065 1.00 94.38 91 ASP A O 1
ATOM 732 N N . SER A 1 92 ? -9.056 13.017 16.734 1.00 94.94 92 SER A N 1
ATOM 733 C CA . SER A 1 92 ? -9.052 11.932 17.720 1.00 94.94 92 SER A CA 1
ATOM 734 C C . SER A 1 92 ? -7.669 11.320 17.963 1.00 94.94 92 SER A C 1
ATOM 736 O O . SER A 1 92 ? -7.458 10.695 19.000 1.00 94.94 92 SER A O 1
ATOM 738 N N . ILE A 1 93 ? -6.736 11.482 17.018 1.00 94.38 93 ILE A N 1
ATOM 739 C CA . ILE A 1 93 ? -5.399 10.869 17.072 1.00 94.38 93 ILE A CA 1
ATOM 740 C C . ILE A 1 93 ? -4.266 11.890 17.203 1.00 94.38 93 ILE A C 1
ATOM 742 O O . ILE A 1 93 ? -3.102 11.491 17.219 1.00 94.38 93 ILE A O 1
ATOM 746 N N . SER A 1 94 ? -4.571 13.191 17.253 1.00 93.69 94 SER A N 1
ATOM 747 C CA . SER A 1 94 ? -3.561 14.247 17.309 1.00 93.69 94 SER A CA 1
ATOM 748 C C . SER A 1 94 ? -3.831 15.255 18.421 1.00 93.69 94 SER A C 1
ATOM 750 O O . SER A 1 94 ? -4.914 15.820 18.549 1.00 93.69 94 SER A O 1
ATOM 752 N N . SER A 1 95 ? -2.792 15.513 19.203 1.00 94.31 95 SER A N 1
ATOM 753 C CA . SER A 1 95 ? -2.707 16.606 20.162 1.00 94.31 95 SER A CA 1
ATOM 754 C C . SER A 1 95 ? -1.237 16.961 20.352 1.00 94.31 95 SER A C 1
ATOM 756 O O . SER A 1 95 ? -0.341 16.151 20.087 1.00 94.31 95 SER A O 1
ATOM 758 N N . HIS A 1 96 ? -0.960 18.192 20.764 1.00 93.50 96 HIS A N 1
ATOM 759 C CA . HIS A 1 96 ? 0.403 18.581 21.082 1.00 93.50 96 HIS A CA 1
ATOM 760 C C . HIS A 1 96 ? 0.858 17.887 22.375 1.00 93.50 96 HIS A C 1
ATOM 762 O O . HIS A 1 96 ? 0.156 17.881 23.384 1.00 93.50 96 HIS A O 1
ATOM 768 N N . CYS A 1 97 ? 2.056 17.304 22.348 1.00 90.12 97 CYS A N 1
ATOM 769 C CA . CYS A 1 97 ? 2.512 16.344 23.356 1.00 90.12 97 CYS A CA 1
ATOM 770 C C . CYS A 1 97 ? 2.649 16.895 24.785 1.00 90.12 97 CYS A C 1
ATOM 772 O O . CYS A 1 97 ? 2.641 16.109 25.725 1.00 90.12 97 CYS A O 1
ATOM 774 N N . HIS A 1 98 ? 2.773 18.215 24.961 1.00 88.44 98 HIS A N 1
ATOM 775 C CA . HIS A 1 98 ? 2.980 18.825 26.283 1.00 88.44 98 HIS A CA 1
ATOM 776 C C . HIS A 1 98 ? 1.738 19.504 26.866 1.00 88.44 98 HIS A C 1
ATOM 778 O O . HIS A 1 98 ? 1.563 19.522 28.079 1.00 88.44 98 HIS A O 1
ATOM 784 N N . ASN A 1 99 ? 0.923 20.134 26.022 1.00 93.25 99 ASN A N 1
ATOM 785 C CA . ASN A 1 99 ? -0.192 20.989 26.448 1.00 93.25 99 ASN A CA 1
ATOM 786 C C . ASN A 1 99 ? -1.552 20.460 25.969 1.00 93.25 99 ASN A C 1
ATOM 788 O O . ASN A 1 99 ? -2.563 21.109 26.214 1.00 93.25 99 ASN A O 1
ATOM 792 N N . GLU A 1 100 ? -1.562 19.313 25.282 1.00 93.06 100 GLU A N 1
ATOM 793 C CA . GLU A 1 100 ? -2.753 18.630 24.769 1.00 93.06 100 GLU A CA 1
ATOM 794 C C . GLU A 1 100 ? -3.605 19.478 23.811 1.00 93.06 100 GLU A C 1
ATOM 796 O O . GLU A 1 100 ? -4.745 19.128 23.504 1.00 93.06 100 GLU A O 1
ATOM 801 N N . GLU A 1 101 ? -3.056 20.579 23.285 1.00 96.25 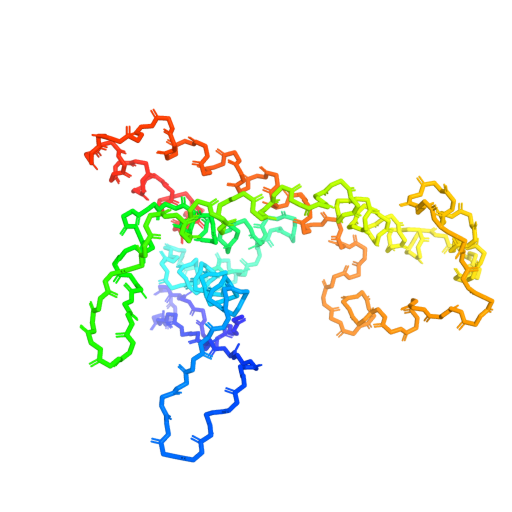101 GLU A N 1
ATOM 802 C CA . GLU A 1 101 ? -3.766 21.424 22.332 1.00 96.25 101 GLU A CA 1
ATOM 803 C C . GLU A 1 101 ? -4.068 20.642 21.050 1.00 96.25 101 GLU A C 1
ATOM 805 O O . GLU A 1 101 ? -3.211 19.944 20.498 1.00 96.25 101 GLU A O 1
ATOM 810 N N . ALA A 1 102 ? -5.306 20.766 20.574 1.00 95.38 102 ALA A N 1
ATOM 811 C CA . ALA A 1 102 ? -5.749 20.116 19.350 1.00 95.38 102 ALA A CA 1
ATOM 812 C C . ALA A 1 102 ? -5.001 20.659 18.124 1.00 95.38 102 ALA A C 1
ATOM 814 O O . ALA A 1 102 ? -4.615 21.831 18.076 1.00 95.38 102 ALA A O 1
ATOM 815 N N . LEU A 1 103 ? -4.862 19.823 17.090 1.00 94.62 103 LEU A N 1
ATOM 816 C CA . LEU A 1 103 ? -4.256 20.228 15.826 1.00 94.62 103 LEU A CA 1
ATOM 817 C C . LEU A 1 103 ? -5.005 21.441 15.229 1.00 94.62 103 LEU A C 1
ATOM 819 O O . LEU A 1 103 ? -6.199 21.339 14.917 1.00 94.62 103 LEU A O 1
ATOM 823 N N . PRO A 1 104 ? -4.326 22.583 15.004 1.00 95.56 104 PRO A N 1
ATOM 824 C CA . PRO A 1 104 ? -4.972 23.764 14.451 1.00 95.56 104 PRO A CA 1
ATOM 825 C C . PRO A 1 104 ? -5.608 23.488 13.086 1.00 95.56 104 PRO A C 1
ATOM 827 O O . PRO A 1 104 ? -4.997 22.868 12.210 1.00 95.56 104 PRO A O 1
ATOM 830 N N . GLN A 1 105 ? -6.808 24.034 12.859 1.00 95.00 105 GLN A N 1
ATOM 831 C CA . GLN A 1 105 ? -7.552 23.871 11.600 1.00 95.00 105 GLN A CA 1
ATOM 832 C C . GLN A 1 105 ? -6.705 24.219 10.368 1.00 95.00 105 GLN A C 1
ATOM 834 O O . GLN A 1 105 ? -6.763 23.534 9.348 1.00 95.00 105 GLN A O 1
ATOM 839 N N . GLN A 1 106 ? -5.895 25.275 10.465 1.00 96.19 106 GLN A N 1
ATOM 840 C CA . GLN A 1 106 ? -5.027 25.712 9.377 1.00 96.19 106 GLN A CA 1
ATOM 841 C C . GLN A 1 106 ? -3.949 24.670 9.044 1.00 96.19 106 GLN A C 1
ATOM 843 O O . GLN A 1 106 ? -3.681 24.431 7.870 1.00 96.19 106 GLN A O 1
ATOM 848 N N . MET A 1 107 ? -3.362 24.013 10.050 1.00 94.62 107 MET A N 1
ATOM 849 C CA . MET A 1 107 ? -2.372 22.954 9.831 1.00 94.62 107 MET A CA 1
ATOM 850 C C . MET A 1 107 ? -3.009 21.721 9.195 1.00 94.62 107 MET A C 1
ATOM 852 O O . MET A 1 107 ? -2.449 21.172 8.247 1.00 94.62 107 MET A O 1
ATOM 856 N N . PHE A 1 108 ? -4.205 21.332 9.648 1.00 95.12 108 PHE A N 1
ATOM 857 C CA . PHE A 1 108 ? -4.969 20.263 9.00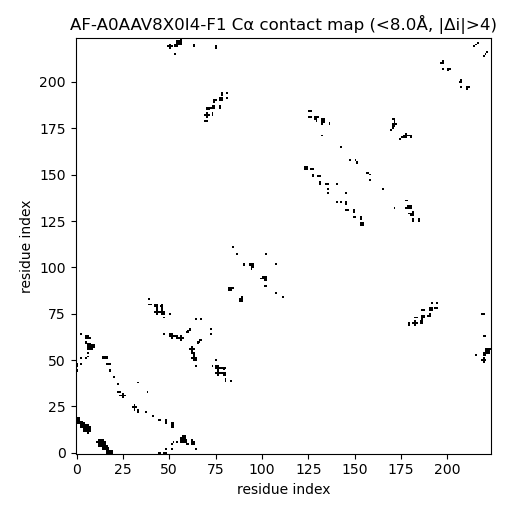5 1.00 95.12 108 PHE A CA 1
ATOM 858 C C . PHE A 1 108 ? -5.252 20.573 7.530 1.00 95.12 108 PHE A C 1
ATOM 860 O O . PHE A 1 108 ? -5.038 19.721 6.670 1.00 95.12 108 PHE A O 1
ATOM 867 N N . GLN A 1 109 ? -5.670 21.802 7.209 1.00 94.94 109 GLN A N 1
ATOM 868 C CA . GLN A 1 109 ? -5.920 22.194 5.822 1.00 94.94 109 GLN A CA 1
ATOM 869 C C . GLN A 1 109 ? -4.647 22.134 4.970 1.00 94.94 109 GLN A C 1
ATOM 871 O O . GLN A 1 109 ? -4.696 21.703 3.818 1.00 94.94 109 GLN A O 1
ATOM 876 N N . THR A 1 110 ? -3.499 22.517 5.532 1.00 94.62 110 THR A N 1
ATOM 877 C CA . THR A 1 110 ? -2.202 22.367 4.863 1.00 94.62 110 THR A CA 1
ATOM 878 C C . THR A 1 110 ? -1.886 20.893 4.601 1.00 94.62 110 THR A C 1
ATOM 880 O O . THR A 1 110 ? -1.562 20.551 3.467 1.00 94.62 110 THR A O 1
ATOM 883 N N . LEU A 1 111 ? -2.051 20.003 5.590 1.00 92.31 111 LEU A N 1
ATOM 884 C CA . LEU A 1 111 ? -1.876 18.549 5.421 1.00 92.31 111 LEU A CA 1
ATOM 885 C C . LEU A 1 111 ? -2.791 17.982 4.332 1.00 92.31 111 LEU A C 1
ATOM 887 O O . LEU A 1 111 ? -2.351 17.220 3.471 1.00 92.31 111 LEU A O 1
ATOM 891 N N . PHE A 1 112 ? -4.054 18.398 4.336 1.00 92.06 112 PHE A N 1
ATOM 892 C CA . PHE A 1 112 ? -5.028 17.996 3.334 1.00 92.06 112 PHE A CA 1
ATOM 893 C C . PHE A 1 112 ? -4.635 18.467 1.931 1.00 92.06 112 PHE A C 1
ATOM 895 O O . PHE A 1 112 ? -4.732 17.698 0.980 1.00 92.06 112 PHE A O 1
ATOM 902 N N . ASN A 1 113 ? -4.155 19.702 1.783 1.00 93.38 113 ASN A N 1
ATOM 903 C CA . ASN A 1 113 ? -3.752 20.252 0.488 1.00 93.38 113 ASN A CA 1
ATOM 904 C C . ASN A 1 113 ? -2.432 19.650 -0.021 1.00 93.38 113 ASN A C 1
ATOM 906 O O . ASN A 1 113 ? -2.266 19.495 -1.231 1.00 93.38 113 ASN A O 1
ATOM 910 N N . MET A 1 114 ? -1.519 19.258 0.876 1.00 91.06 114 MET A N 1
ATOM 911 C CA . MET A 1 114 ? -0.234 18.648 0.510 1.00 91.06 114 MET A CA 1
ATOM 912 C C . MET A 1 114 ? -0.392 17.365 -0.310 1.00 91.06 114 MET A C 1
ATOM 914 O O . MET A 1 114 ? 0.468 17.080 -1.133 1.00 91.06 114 MET A O 1
ATOM 918 N N . ARG A 1 115 ? -1.512 16.639 -0.190 1.00 88.19 115 ARG A N 1
ATOM 919 C CA . ARG A 1 115 ? -1.778 15.446 -1.018 1.00 88.19 115 ARG A CA 1
ATOM 920 C C . ARG A 1 115 ? -1.863 15.737 -2.525 1.00 88.19 115 ARG A C 1
ATOM 922 O O . ARG A 1 115 ? -1.741 14.817 -3.320 1.00 88.19 115 ARG A O 1
ATOM 929 N N . MET A 1 116 ? -2.116 16.991 -2.907 1.00 90.50 116 MET A N 1
ATOM 930 C CA . MET A 1 116 ? -2.203 17.425 -4.308 1.00 90.50 116 MET A CA 1
ATOM 931 C C . MET A 1 116 ? -0.884 18.008 -4.821 1.00 90.50 116 MET A C 1
ATOM 933 O O . MET A 1 116 ? -0.725 18.230 -6.022 1.00 90.50 116 MET A O 1
ATOM 937 N N . HIS A 1 117 ? 0.070 18.270 -3.928 1.00 94.31 117 HIS A N 1
ATOM 938 C CA . HIS A 1 117 ? 1.376 18.776 -4.311 1.00 94.31 117 HIS A CA 1
ATOM 939 C C . HIS A 1 117 ? 2.143 17.682 -5.062 1.00 94.31 117 HIS A C 1
ATOM 941 O O . HIS A 1 117 ? 2.356 16.605 -4.525 1.00 94.31 117 HIS A O 1
ATOM 947 N N . MET A 1 118 ? 2.548 17.961 -6.305 1.00 94.69 118 MET A N 1
ATOM 948 C CA . MET A 1 118 ? 3.304 17.039 -7.173 1.00 94.69 118 MET A CA 1
ATOM 949 C C . MET A 1 118 ? 2.613 15.707 -7.518 1.00 94.69 118 MET A C 1
ATOM 951 O O . MET A 1 118 ? 3.237 14.863 -8.155 1.00 94.69 118 MET A O 1
ATOM 955 N N . ALA A 1 119 ? 1.311 15.559 -7.247 1.00 94.44 119 ALA A N 1
ATOM 956 C CA . ALA A 1 119 ? 0.567 14.318 -7.491 1.00 94.44 119 ALA A CA 1
ATOM 957 C C . ALA A 1 119 ? 0.700 13.780 -8.932 1.00 94.44 119 ALA A C 1
ATOM 959 O O . ALA A 1 119 ? 0.781 12.574 -9.142 1.00 94.44 119 ALA A O 1
ATOM 960 N N . GLY A 1 120 ? 0.776 14.667 -9.933 1.00 95.94 120 GLY A N 1
ATOM 961 C CA . GLY A 1 120 ? 1.009 14.264 -11.324 1.00 95.94 120 GLY A CA 1
ATOM 962 C C . GLY A 1 120 ? 2.406 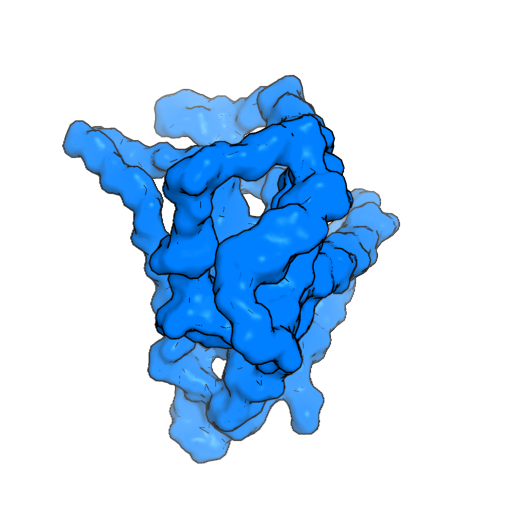13.680 -11.572 1.00 95.94 120 GLY A C 1
ATOM 963 O O . GLY A 1 120 ? 2.538 12.718 -12.324 1.00 95.94 120 GLY A O 1
ATOM 964 N N . LEU A 1 121 ? 3.444 14.222 -10.924 1.00 96.31 121 LEU A N 1
ATOM 965 C CA . LEU A 1 121 ? 4.801 13.677 -11.024 1.00 96.31 121 LEU A CA 1
ATOM 966 C C . LEU A 1 121 ? 4.898 12.327 -10.307 1.00 96.31 121 LEU A C 1
ATOM 968 O O . LEU A 1 121 ? 5.504 11.404 -10.848 1.00 96.31 121 LEU A O 1
ATOM 972 N N . ASP A 1 122 ? 4.274 12.209 -9.135 1.00 95.38 122 ASP A N 1
ATOM 973 C CA . ASP A 1 122 ? 4.244 10.971 -8.356 1.00 95.38 122 ASP A CA 1
ATOM 974 C C . ASP A 1 122 ? 3.494 9.865 -9.104 1.00 95.38 122 ASP A C 1
ATOM 976 O O . ASP A 1 122 ? 4.016 8.765 -9.259 1.00 95.38 122 ASP A O 1
ATOM 980 N N . LEU A 1 123 ? 2.326 10.162 -9.682 1.00 96.94 123 LEU A N 1
ATOM 981 C CA . LEU A 1 123 ? 1.600 9.191 -10.501 1.00 96.94 123 LEU A CA 1
ATOM 982 C C . LEU A 1 123 ? 2.409 8.780 -11.740 1.00 96.94 123 LEU A C 1
ATOM 984 O O . LEU A 1 123 ? 2.519 7.594 -12.040 1.00 96.94 123 LEU A O 1
ATOM 988 N N . SER A 1 124 ? 3.043 9.735 -12.428 1.00 98.06 124 SER A N 1
ATOM 989 C CA . SER A 1 124 ? 3.951 9.424 -13.541 1.00 98.06 124 SER A CA 1
ATOM 990 C C . SER A 1 124 ? 5.131 8.554 -13.087 1.00 98.06 124 SER A C 1
ATOM 992 O O . SER A 1 124 ? 5.664 7.743 -13.853 1.00 98.06 124 SER A O 1
ATOM 994 N N . ARG A 1 125 ? 5.559 8.685 -11.823 1.00 97.19 125 ARG A N 1
ATOM 995 C CA . ARG A 1 125 ? 6.564 7.815 -11.210 1.00 97.19 125 ARG A CA 1
ATOM 996 C C . ARG A 1 125 ? 6.097 6.380 -11.092 1.00 97.19 125 ARG A C 1
ATOM 998 O O . ARG A 1 125 ? 6.814 5.505 -11.579 1.00 97.19 125 ARG A O 1
ATOM 1005 N N . GLU A 1 126 ? 4.927 6.171 -10.517 1.00 97.44 126 GLU A N 1
ATOM 1006 C CA . GLU A 1 126 ? 4.349 4.844 -10.314 1.00 97.44 126 GLU A CA 1
ATOM 1007 C C . GLU A 1 126 ? 4.011 4.149 -11.639 1.00 97.44 126 GLU A C 1
ATOM 1009 O O . GLU A 1 126 ? 4.327 2.973 -11.817 1.00 97.44 126 GLU A O 1
ATOM 1014 N N . LEU A 1 127 ? 3.469 4.882 -12.618 1.00 98.38 127 LEU A N 1
ATOM 1015 C CA . LEU A 1 127 ? 3.183 4.343 -13.954 1.00 98.38 127 LEU A CA 1
ATOM 1016 C C . LEU A 1 127 ? 4.456 3.905 -14.688 1.00 98.38 127 LEU A C 1
ATOM 1018 O O . LEU A 1 127 ? 4.477 2.842 -15.309 1.00 98.38 127 LEU A O 1
ATOM 1022 N N . TYR A 1 128 ? 5.538 4.680 -14.570 1.00 98.38 128 TYR A N 1
ATOM 1023 C CA . TYR A 1 128 ? 6.843 4.282 -15.097 1.00 98.38 128 TYR A CA 1
ATOM 1024 C C . TYR A 1 128 ? 7.345 2.989 -14.458 1.00 98.38 128 TYR A C 1
ATOM 1026 O O . TYR A 1 128 ? 7.774 2.096 -15.177 1.00 98.38 128 TYR A O 1
ATOM 1034 N N . LEU A 1 129 ? 7.316 2.888 -13.125 1.00 98.19 129 LEU A N 1
ATOM 1035 C CA . LEU A 1 129 ? 7.824 1.709 -12.417 1.00 98.19 129 LEU A CA 1
ATOM 1036 C C . LEU A 1 129 ? 6.992 0.465 -12.743 1.00 98.19 129 LEU A C 1
ATOM 1038 O O . LEU A 1 129 ? 7.556 -0.598 -12.977 1.00 98.19 129 LEU A O 1
ATOM 1042 N N . SER A 1 130 ? 5.674 0.632 -12.853 1.00 98.06 130 SER A N 1
ATOM 1043 C CA . SER A 1 130 ? 4.742 -0.417 -13.275 1.00 98.06 130 SER A CA 1
ATOM 1044 C C . SER A 1 130 ? 5.033 -0.900 -14.695 1.00 98.06 130 SER A C 1
ATOM 1046 O O . SER A 1 130 ? 5.091 -2.097 -14.954 1.00 98.06 130 SER A O 1
ATOM 1048 N N . THR A 1 131 ? 5.260 0.031 -15.623 1.00 98.38 131 THR A N 1
ATOM 1049 C CA . THR A 1 131 ? 5.568 -0.304 -17.021 1.00 98.38 131 THR A CA 1
ATOM 1050 C C . THR A 1 131 ? 6.956 -0.923 -17.152 1.00 98.38 131 THR A C 1
ATOM 1052 O O . THR A 1 131 ? 7.128 -1.887 -17.888 1.00 98.38 131 THR A O 1
ATOM 1055 N N . LEU A 1 132 ? 7.942 -0.405 -16.413 1.00 98.38 132 LEU A N 1
ATOM 1056 C CA . LEU A 1 132 ? 9.296 -0.949 -16.364 1.00 98.38 132 LEU A CA 1
ATOM 1057 C C . LEU A 1 132 ? 9.289 -2.399 -15.872 1.00 98.38 132 LEU A C 1
ATOM 1059 O O . LEU A 1 132 ? 9.931 -3.237 -16.494 1.00 98.38 132 LEU A O 1
ATOM 1063 N N . ASP A 1 133 ? 8.565 -2.691 -14.792 1.00 98.38 133 ASP A N 1
ATOM 1064 C CA . ASP A 1 133 ? 8.388 -4.049 -14.276 1.00 98.38 133 ASP A CA 1
ATOM 1065 C C . ASP A 1 133 ? 7.820 -4.992 -15.347 1.00 98.38 133 ASP A C 1
ATOM 1067 O O . ASP A 1 133 ? 8.429 -6.015 -15.661 1.00 98.38 133 ASP A O 1
ATOM 1071 N N . LEU A 1 134 ? 6.704 -4.615 -15.980 1.00 98.06 134 LEU A N 1
ATOM 1072 C CA . LEU A 1 134 ? 6.087 -5.423 -17.035 1.00 98.06 134 LEU A CA 1
ATOM 1073 C C . LEU A 1 134 ? 7.034 -5.648 -18.221 1.00 98.06 134 LEU A C 1
ATOM 1075 O O . LEU A 1 134 ? 7.182 -6.770 -18.695 1.00 98.06 134 LEU A O 1
ATOM 1079 N N . GLU A 1 135 ? 7.718 -4.606 -18.687 1.00 98.25 135 GLU A N 1
ATOM 1080 C CA . GLU A 1 135 ? 8.650 -4.690 -19.816 1.00 98.25 135 GLU A CA 1
ATOM 1081 C C . GLU A 1 135 ? 9.867 -5.569 -19.505 1.00 98.25 135 GLU A C 1
ATOM 1083 O O . GLU A 1 135 ? 10.299 -6.339 -20.363 1.00 98.25 135 GLU A O 1
ATOM 1088 N N . LEU A 1 136 ? 10.384 -5.522 -18.273 1.00 97.62 136 LEU A N 1
ATOM 1089 C CA . LEU A 1 136 ? 11.459 -6.408 -17.818 1.00 97.62 136 LEU A CA 1
ATOM 1090 C C . LEU A 1 136 ? 11.036 -7.886 -17.797 1.00 97.62 136 LEU A C 1
ATOM 1092 O O . LEU A 1 136 ? 11.881 -8.753 -18.006 1.00 97.62 136 LEU A O 1
ATOM 1096 N N . HIS A 1 137 ? 9.753 -8.176 -17.568 1.00 96.94 137 HIS A N 1
ATOM 1097 C CA . HIS A 1 137 ? 9.217 -9.541 -17.539 1.00 96.94 137 HIS A CA 1
ATOM 1098 C C . HIS A 1 137 ? 8.691 -10.035 -18.899 1.00 96.94 137 HIS A C 1
ATOM 1100 O O . HIS A 1 137 ? 8.544 -11.243 -19.094 1.00 96.94 137 HIS A O 1
ATOM 1106 N N . LEU A 1 138 ? 8.413 -9.133 -19.845 1.00 97.38 138 LEU A N 1
ATOM 1107 C CA . LEU A 1 138 ? 7.893 -9.462 -21.179 1.00 97.38 138 LEU A CA 1
ATOM 1108 C C . LEU A 1 138 ? 8.976 -9.464 -22.267 1.00 97.38 138 LEU A C 1
ATOM 1110 O O . LEU A 1 138 ? 8.886 -10.241 -23.222 1.00 97.38 138 LEU A O 1
ATOM 1114 N N . SER A 1 139 ? 9.984 -8.598 -22.150 1.00 95.81 139 SER A N 1
ATOM 1115 C CA . SER A 1 139 ? 11.054 -8.453 -23.137 1.00 95.81 139 SER A CA 1
ATOM 1116 C C . SER A 1 139 ? 12.284 -9.308 -22.802 1.00 95.81 139 SER A C 1
ATOM 1118 O O . SER A 1 139 ? 12.491 -9.753 -21.677 1.00 95.81 139 SER A O 1
ATOM 1120 N N . LYS A 1 140 ? 13.132 -9.535 -23.812 1.00 95.62 140 LYS A N 1
ATOM 1121 C CA . LYS A 1 140 ? 14.488 -10.096 -23.660 1.00 95.62 140 LYS A CA 1
ATOM 1122 C C . LYS A 1 140 ? 15.583 -9.032 -23.777 1.00 95.62 140 LYS A C 1
ATOM 1124 O O . LYS A 1 140 ? 16.764 -9.378 -23.758 1.00 95.62 140 LYS A O 1
ATOM 1129 N N . ASP A 1 141 ? 15.199 -7.771 -23.957 1.00 96.62 141 ASP A N 1
ATOM 1130 C CA . ASP A 1 141 ? 16.131 -6.658 -24.098 1.00 96.62 141 ASP A CA 1
ATOM 1131 C C . ASP A 1 141 ? 16.941 -6.450 -22.815 1.00 96.62 141 ASP A C 1
ATOM 1133 O O . ASP A 1 141 ? 16.508 -6.765 -21.704 1.00 96.62 141 ASP A O 1
ATOM 1137 N N . PHE A 1 142 ? 18.132 -5.873 -22.956 1.00 96.38 142 PHE A N 1
ATOM 1138 C CA . PHE A 1 142 ? 18.910 -5.464 -21.797 1.00 96.38 142 PHE A CA 1
ATOM 1139 C C . PHE A 1 142 ? 18.185 -4.329 -21.054 1.00 96.38 142 PHE A C 1
ATOM 1141 O O . PHE A 1 142 ? 17.678 -3.396 -21.679 1.00 96.38 142 PHE A O 1
ATOM 1148 N N . TRP A 1 143 ? 18.164 -4.373 -19.715 1.00 96.12 143 TRP A N 1
ATOM 1149 C CA . TRP A 1 143 ? 17.381 -3.443 -18.882 1.00 96.12 143 TRP A CA 1
ATOM 1150 C C . TRP A 1 143 ? 17.624 -1.965 -19.221 1.00 96.12 143 TRP A C 1
ATOM 1152 O O . TRP A 1 143 ? 16.703 -1.152 -19.165 1.00 96.12 143 TRP A O 1
ATOM 1162 N N . LEU A 1 144 ? 18.857 -1.603 -19.597 1.00 96.88 144 LEU A N 1
ATOM 1163 C CA . LEU A 1 144 ? 19.212 -0.221 -19.916 1.00 96.88 144 LEU A CA 1
ATOM 1164 C C . LEU A 1 144 ? 18.511 0.272 -21.186 1.00 96.88 144 LEU A C 1
ATOM 1166 O O . LEU A 1 144 ? 18.178 1.453 -21.274 1.00 96.88 144 LEU A O 1
ATOM 1170 N N . ASP A 1 145 ? 18.286 -0.607 -22.159 1.00 97.06 145 ASP A N 1
ATOM 1171 C CA . ASP A 1 145 ? 17.598 -0.260 -23.401 1.00 97.06 145 ASP A CA 1
ATOM 1172 C C . ASP A 1 145 ? 16.100 -0.049 -23.149 1.00 97.06 145 ASP A C 1
ATOM 1174 O O . ASP A 1 145 ? 15.523 0.918 -23.649 1.00 97.06 145 ASP A O 1
ATOM 1178 N N . ILE A 1 146 ? 15.501 -0.864 -22.271 1.00 97.94 146 ILE A N 1
ATOM 1179 C CA . ILE A 1 146 ? 14.127 -0.675 -21.783 1.00 97.94 146 ILE A CA 1
ATOM 1180 C C . ILE A 1 146 ? 14.000 0.678 -21.072 1.00 97.94 146 ILE A C 1
ATOM 1182 O O . ILE A 1 146 ? 13.143 1.485 -21.430 1.00 97.94 146 ILE A O 1
ATOM 1186 N N . VAL A 1 147 ? 14.891 0.981 -20.122 1.00 97.88 147 VAL A N 1
ATOM 1187 C CA . VAL A 1 147 ? 14.881 2.264 -19.399 1.00 97.88 147 VAL A CA 1
ATOM 1188 C C . VAL A 1 147 ? 15.019 3.442 -20.359 1.00 97.88 147 VAL A C 1
ATOM 1190 O O . VAL A 1 147 ? 14.249 4.392 -20.266 1.00 97.88 147 VAL A O 1
ATOM 1193 N N . LYS A 1 148 ? 15.965 3.401 -21.304 1.00 96.81 148 LYS A N 1
ATOM 1194 C CA . LYS A 1 148 ? 16.160 4.487 -22.280 1.00 96.81 148 LYS A CA 1
ATOM 1195 C C . LYS A 1 148 ? 14.931 4.727 -23.152 1.00 96.81 148 LYS A C 1
ATOM 1197 O O . LYS A 1 148 ? 14.684 5.876 -23.512 1.00 96.81 148 LYS A O 1
ATOM 1202 N N . ARG A 1 149 ? 14.193 3.668 -23.492 1.00 97.19 149 ARG A N 1
ATOM 1203 C CA . ARG A 1 149 ? 12.942 3.753 -24.249 1.00 97.19 149 ARG A CA 1
ATOM 1204 C C . ARG A 1 149 ? 11.820 4.364 -23.412 1.00 97.19 149 ARG A C 1
ATOM 1206 O O . ARG A 1 149 ? 11.198 5.314 -23.864 1.00 97.19 149 ARG A O 1
ATOM 1213 N N . LEU A 1 150 ? 11.601 3.864 -22.195 1.00 98.00 150 LEU A N 1
ATOM 1214 C CA . LEU A 1 150 ? 10.481 4.286 -21.346 1.00 98.00 150 LEU A CA 1
ATOM 1215 C C . LEU A 1 150 ? 10.688 5.661 -20.705 1.00 98.00 150 LEU A C 1
ATOM 1217 O O . LEU A 1 150 ? 9.748 6.434 -20.570 1.00 98.00 150 LEU A O 1
ATOM 1221 N N . TRP A 1 151 ? 11.907 5.993 -20.282 1.00 98.06 151 TRP A N 1
ATOM 1222 C CA . TRP A 1 151 ? 12.182 7.211 -19.519 1.00 98.06 151 TRP A CA 1
ATOM 1223 C C . TRP A 1 151 ? 11.593 8.501 -20.122 1.00 98.06 151 TRP A C 1
ATOM 1225 O O . TRP A 1 151 ? 10.905 9.211 -19.387 1.00 98.06 151 TRP A O 1
ATOM 1235 N N . PRO A 1 152 ? 11.791 8.823 -21.419 1.00 97.38 152 PRO A N 1
ATOM 1236 C CA . PRO A 1 152 ? 11.234 10.045 -22.005 1.00 97.38 152 PRO A CA 1
ATOM 1237 C C . PRO A 1 152 ? 9.698 10.077 -22.063 1.00 97.38 152 PRO A C 1
ATOM 1239 O O . PRO A 1 152 ? 9.138 11.161 -22.191 1.00 97.38 152 PRO A O 1
ATOM 1242 N N . GLU A 1 153 ? 9.014 8.934 -21.961 1.00 97.56 153 GLU A N 1
ATOM 1243 C CA . GLU A 1 153 ? 7.545 8.868 -21.971 1.00 97.56 153 GLU A CA 1
ATOM 1244 C C . GLU A 1 153 ? 6.939 9.256 -20.613 1.00 97.56 153 GLU A C 1
ATOM 1246 O O . GLU A 1 153 ? 5.862 9.846 -20.559 1.00 97.56 153 GLU A O 1
ATOM 1251 N N . TYR A 1 154 ? 7.645 8.974 -19.510 1.00 97.69 154 TYR A N 1
ATOM 1252 C CA . TYR A 1 154 ? 7.119 9.133 -18.146 1.00 97.69 154 TYR A CA 1
ATOM 1253 C C . TYR A 1 154 ? 7.870 10.155 -17.280 1.00 97.69 154 TYR A C 1
ATOM 1255 O O . TYR A 1 154 ? 7.474 10.425 -16.136 1.00 97.69 154 TYR A O 1
ATOM 1263 N N . ARG A 1 155 ? 9.009 10.682 -17.734 1.00 96.25 155 ARG A N 1
ATOM 1264 C CA . ARG A 1 155 ? 9.850 11.599 -16.952 1.00 96.25 155 ARG A CA 1
ATOM 1265 C C . ARG A 1 155 ? 10.039 12.905 -17.700 1.00 96.25 155 ARG A C 1
ATOM 1267 O O . ARG A 1 155 ? 10.406 12.929 -18.866 1.00 96.25 155 ARG A O 1
ATOM 1274 N N . CYS A 1 156 ? 9.854 14.011 -16.985 1.00 94.69 156 CYS A N 1
ATOM 1275 C CA . CYS A 1 156 ? 10.039 15.361 -17.517 1.00 94.69 156 CYS A CA 1
ATOM 1276 C C . CYS A 1 156 ? 11.495 15.859 -17.457 1.00 94.69 156 CYS A C 1
ATOM 1278 O O . CYS A 1 156 ? 11.762 17.026 -17.736 1.00 94.69 156 CYS A O 1
ATOM 1280 N N . PHE A 1 157 ? 12.438 14.997 -17.074 1.00 95.19 157 PHE A N 1
ATOM 1281 C CA . PHE A 1 157 ? 13.853 15.322 -16.933 1.00 95.19 157 PHE A CA 1
ATOM 1282 C C . PHE A 1 157 ? 14.724 14.212 -17.512 1.00 95.19 157 PHE A C 1
ATOM 1284 O O . PHE A 1 157 ? 14.311 13.059 -17.616 1.00 95.19 157 PHE A O 1
ATOM 1291 N N . THR A 1 158 ? 15.948 14.563 -17.888 1.00 96.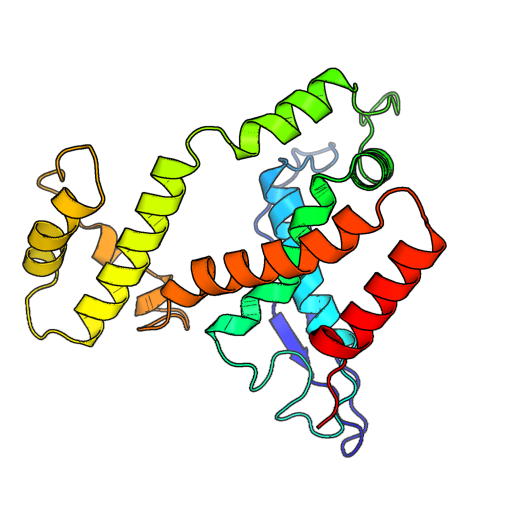38 158 THR A N 1
ATOM 1292 C CA . THR A 1 158 ? 16.870 13.650 -18.565 1.00 96.38 158 THR A CA 1
ATOM 1293 C C . THR A 1 158 ? 17.352 12.535 -17.637 1.00 96.38 158 THR A C 1
ATOM 1295 O O . THR A 1 158 ? 17.719 12.791 -16.490 1.00 96.38 158 THR A O 1
ATOM 1298 N N . LEU A 1 159 ? 17.412 11.305 -18.157 1.00 96.44 159 LEU A N 1
ATOM 1299 C CA . LEU A 1 159 ? 18.036 10.171 -17.477 1.00 96.44 159 LEU A CA 1
ATOM 1300 C C . LEU A 1 159 ? 19.525 10.451 -17.256 1.00 96.44 159 LEU A C 1
ATOM 1302 O O . LEU A 1 159 ? 20.252 10.802 -18.191 1.00 96.44 159 LEU A O 1
ATOM 1306 N N . HIS A 1 160 ? 19.999 10.275 -16.025 1.00 95.75 160 HIS A N 1
ATOM 1307 C CA . HIS A 1 160 ? 21.408 10.476 -15.718 1.00 95.75 160 HIS A CA 1
ATOM 1308 C C . HIS A 1 160 ? 22.267 9.315 -16.254 1.00 95.75 160 HIS A C 1
ATOM 1310 O O . HIS A 1 160 ? 21.857 8.160 -16.227 1.00 95.75 160 HIS A O 1
ATOM 1316 N N . LYS A 1 161 ? 23.493 9.594 -16.724 1.00 93.12 161 LYS A N 1
ATOM 1317 C CA . LYS A 1 161 ? 24.335 8.593 -17.423 1.00 93.12 161 LYS A CA 1
ATOM 1318 C C . LYS A 1 161 ? 24.723 7.375 -16.576 1.00 93.12 161 LYS A C 1
ATOM 1320 O O . LYS A 1 161 ? 25.003 6.324 -17.138 1.00 93.12 161 LYS A O 1
ATOM 1325 N N . ILE A 1 162 ? 24.793 7.548 -15.258 1.00 94.50 162 ILE A N 1
ATOM 1326 C CA . ILE A 1 162 ? 25.127 6.483 -14.293 1.00 94.50 162 ILE A CA 1
ATOM 1327 C C . ILE A 1 162 ? 23.895 5.984 -13.529 1.00 94.50 162 ILE A C 1
ATOM 1329 O O . ILE A 1 162 ? 24.036 5.303 -12.516 1.00 94.50 162 ILE A O 1
ATOM 1333 N N . ASP A 1 163 ? 22.694 6.366 -13.966 1.00 95.12 163 ASP A N 1
ATOM 1334 C CA . ASP A 1 163 ? 21.470 5.868 -13.361 1.00 95.12 163 ASP A CA 1
ATOM 1335 C C . ASP A 1 163 ? 21.356 4.353 -13.595 1.00 95.12 163 ASP A C 1
ATOM 1337 O O . ASP A 1 163 ? 21.453 3.858 -14.720 1.00 95.12 163 ASP A O 1
ATOM 1341 N N . SER A 1 164 ? 21.197 3.625 -12.496 1.00 96.12 164 SER A N 1
ATOM 1342 C CA . SER A 1 164 ? 21.023 2.176 -12.457 1.00 96.12 164 SER A CA 1
ATOM 1343 C C . SER A 1 164 ? 19.926 1.787 -11.466 1.00 96.12 164 SER A C 1
ATOM 1345 O O . SER A 1 164 ? 19.976 0.711 -10.878 1.00 96.12 164 SER A O 1
ATOM 1347 N N . HIS A 1 165 ? 18.912 2.645 -11.286 1.00 96.50 165 HIS A N 1
ATOM 1348 C CA . HIS A 1 165 ? 17.807 2.395 -10.356 1.00 96.50 165 HIS A CA 1
ATOM 1349 C C . HIS A 1 165 ? 17.118 1.025 -10.511 1.00 96.50 165 HIS A C 1
ATOM 1351 O O . HIS A 1 165 ? 16.685 0.510 -9.476 1.00 96.50 165 HIS A O 1
ATOM 1357 N N . PRO A 1 166 ? 17.042 0.373 -11.700 1.00 96.06 166 PRO A N 1
ATOM 1358 C CA . PRO A 1 166 ? 16.487 -0.976 -11.774 1.00 96.06 166 PRO A CA 1
ATOM 1359 C C . PRO A 1 166 ? 17.292 -1.970 -10.930 1.00 96.06 166 PRO A C 1
ATOM 1361 O O . PRO A 1 166 ? 16.711 -2.812 -10.265 1.00 96.06 166 PRO A O 1
ATOM 1364 N N 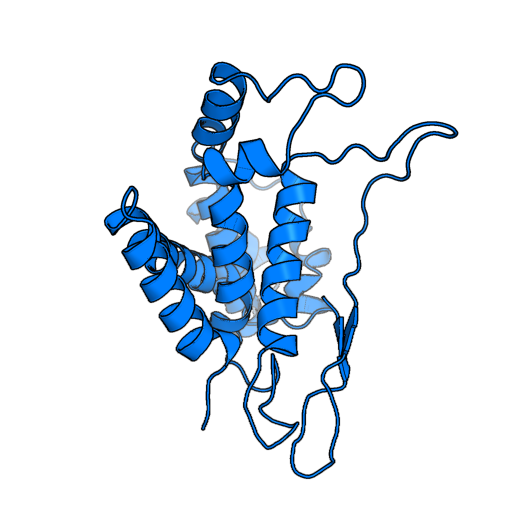. CYS A 1 167 ? 18.616 -1.821 -10.831 1.00 94.62 167 CYS A N 1
ATOM 1365 C CA . CYS A 1 167 ? 19.461 -2.692 -10.006 1.00 94.62 167 CYS A CA 1
ATOM 1366 C C . CYS A 1 167 ? 19.171 -2.587 -8.496 1.00 94.62 167 CYS A C 1
ATOM 1368 O O . CYS A 1 167 ? 19.624 -3.430 -7.728 1.00 94.62 167 CYS A O 1
ATOM 1370 N N . SER A 1 168 ? 18.436 -1.559 -8.067 1.00 95.31 168 SER A N 1
ATOM 1371 C CA . SER A 1 168 ? 17.971 -1.366 -6.689 1.00 95.31 168 SER A CA 1
ATOM 1372 C C . SER A 1 168 ? 16.459 -1.548 -6.532 1.00 95.31 168 SER A C 1
ATOM 1374 O O . SER A 1 168 ? 15.906 -1.188 -5.495 1.00 95.31 168 SER A O 1
ATOM 1376 N N . PHE A 1 169 ? 15.767 -2.070 -7.548 1.00 96.25 169 PHE A N 1
ATOM 1377 C CA . PHE A 1 169 ? 14.313 -2.199 -7.533 1.00 96.25 169 PHE A CA 1
ATOM 1378 C C . PHE A 1 169 ? 13.869 -3.478 -6.800 1.00 96.25 169 PHE A C 1
ATOM 1380 O O . PHE A 1 169 ? 13.385 -4.437 -7.398 1.00 96.25 169 PHE A O 1
ATOM 1387 N N . THR A 1 170 ? 14.063 -3.499 -5.479 1.00 95.44 170 THR A N 1
ATOM 1388 C CA . THR A 1 170 ? 13.852 -4.684 -4.624 1.00 95.44 170 THR A CA 1
ATOM 1389 C C . THR A 1 170 ? 12.450 -5.270 -4.732 1.00 95.44 170 THR A C 1
ATOM 1391 O O . THR A 1 170 ? 12.314 -6.492 -4.710 1.00 95.44 170 THR A O 1
ATOM 1394 N N . SER A 1 171 ? 11.429 -4.430 -4.926 1.00 94.50 171 SER A N 1
ATOM 1395 C CA . SER A 1 171 ? 10.031 -4.861 -5.013 1.00 94.50 171 SER A CA 1
ATOM 1396 C C . SER A 1 171 ? 9.813 -5.969 -6.048 1.00 94.50 171 SER A C 1
ATOM 1398 O O . SER A 1 171 ? 9.096 -6.925 -5.773 1.00 94.50 171 SER A O 1
ATOM 1400 N N . ILE A 1 172 ? 10.472 -5.881 -7.208 1.00 96.00 172 ILE A N 1
ATOM 1401 C CA . ILE A 1 172 ? 10.266 -6.832 -8.311 1.00 96.00 172 ILE A CA 1
ATOM 1402 C C . ILE A 1 172 ? 11.332 -7.934 -8.372 1.00 96.00 172 ILE A C 1
ATOM 1404 O O . ILE A 1 172 ? 11.106 -8.964 -8.998 1.00 96.00 172 ILE A O 1
ATOM 1408 N N . PHE A 1 173 ? 12.495 -7.730 -7.741 1.00 94.38 173 PHE A N 1
ATOM 1409 C CA . PHE A 1 173 ? 13.621 -8.673 -7.813 1.00 94.38 173 PHE A CA 1
ATOM 1410 C C . PHE A 1 173 ? 13.792 -9.551 -6.574 1.00 94.38 173 PHE A C 1
ATOM 1412 O O . PHE A 1 173 ? 14.288 -10.670 -6.686 1.00 94.38 173 PHE A O 1
ATOM 1419 N N . THR A 1 174 ? 13.446 -9.046 -5.391 1.00 93.38 174 THR A N 1
ATOM 1420 C CA . THR A 1 174 ? 13.661 -9.747 -4.112 1.00 93.38 174 THR A CA 1
ATOM 1421 C C . THR A 1 174 ? 12.394 -9.904 -3.286 1.00 93.38 174 THR A C 1
ATOM 1423 O O . THR A 1 174 ? 12.369 -10.719 -2.369 1.00 93.38 174 THR A O 1
ATOM 1426 N N . GLU A 1 175 ? 11.369 -9.109 -3.577 1.00 91.06 175 GLU A N 1
ATOM 1427 C CA . GLU A 1 175 ? 10.052 -9.197 -2.951 1.00 91.06 175 GLU A CA 1
ATOM 1428 C C . GLU A 1 175 ? 9.053 -9.844 -3.929 1.00 91.06 175 GLU A C 1
ATOM 1430 O O . GLU A 1 175 ? 9.433 -10.420 -4.947 1.00 91.06 175 GLU A O 1
ATOM 1435 N N . GLU A 1 176 ? 7.764 -9.790 -3.603 1.00 88.81 176 GLU A N 1
ATOM 1436 C CA . GLU A 1 176 ? 6.723 -10.574 -4.275 1.00 88.81 176 GLU A CA 1
ATOM 1437 C C . GLU A 1 176 ? 5.993 -9.793 -5.387 1.00 88.81 176 GLU A C 1
ATOM 1439 O O . GLU A 1 176 ? 4.891 -10.173 -5.765 1.00 88.81 176 GLU A O 1
ATOM 1444 N N . TRP A 1 177 ? 6.566 -8.703 -5.923 1.00 95.25 177 TRP A N 1
ATOM 1445 C CA . TRP A 1 177 ? 5.883 -7.816 -6.888 1.00 95.25 177 TRP A CA 1
ATOM 1446 C C . TRP A 1 177 ? 6.326 -7.971 -8.346 1.00 95.25 177 TRP A C 1
ATOM 1448 O O . TRP A 1 177 ? 5.949 -7.147 -9.178 1.00 95.25 177 TRP A O 1
ATOM 1458 N N . GLY A 1 178 ? 7.123 -8.990 -8.676 1.00 96.25 178 GLY A N 1
ATOM 1459 C CA . GLY A 1 178 ? 7.566 -9.224 -10.055 1.00 96.25 178 GLY A CA 1
ATOM 1460 C C . GLY A 1 178 ? 6.387 -9.412 -11.015 1.00 96.25 178 GLY A C 1
ATOM 1461 O O . GLY A 1 178 ? 5.508 -10.236 -10.763 1.00 96.25 178 GLY A O 1
ATOM 1462 N N . ALA A 1 179 ? 6.365 -8.637 -12.102 1.00 96.75 179 ALA A N 1
ATOM 1463 C CA . ALA A 1 179 ? 5.267 -8.541 -13.070 1.00 96.75 179 ALA A CA 1
ATOM 1464 C C . ALA A 1 179 ? 3.912 -8.102 -12.476 1.00 96.75 179 ALA A C 1
ATOM 1466 O O . ALA A 1 179 ? 2.865 -8.293 -13.099 1.00 96.75 179 ALA A O 1
ATOM 1467 N N . ALA A 1 180 ? 3.917 -7.514 -11.280 1.00 96.94 180 ALA A N 1
ATOM 1468 C CA . ALA A 1 180 ? 2.726 -7.131 -10.536 1.00 96.94 180 ALA A CA 1
ATOM 1469 C C . ALA A 1 180 ? 2.844 -5.746 -9.884 1.00 96.94 180 ALA A C 1
ATOM 1471 O O . ALA A 1 180 ? 1.945 -5.363 -9.138 1.00 96.94 180 ALA A O 1
ATOM 1472 N N . TYR A 1 181 ? 3.885 -4.952 -10.162 1.00 97.38 181 TYR A N 1
ATOM 1473 C CA . TYR A 1 181 ? 4.072 -3.642 -9.521 1.00 97.38 181 TYR A CA 1
ATOM 1474 C C . TYR A 1 181 ? 2.920 -2.660 -9.810 1.00 97.38 181 TYR A C 1
ATOM 1476 O O . TYR A 1 181 ? 2.588 -1.814 -8.978 1.00 97.38 181 TYR A O 1
ATOM 1484 N N . TYR A 1 182 ? 2.235 -2.827 -10.949 1.00 97.12 182 TYR A N 1
ATOM 1485 C CA . TYR A 1 182 ? 1.026 -2.067 -11.303 1.00 97.12 182 TYR A CA 1
ATOM 1486 C C . TYR A 1 182 ? -0.095 -2.168 -10.253 1.00 97.12 182 TYR A C 1
ATOM 1488 O O . TYR A 1 182 ? -0.931 -1.263 -10.148 1.00 97.12 182 TYR A O 1
ATOM 1496 N N . SER A 1 183 ? -0.090 -3.238 -9.454 1.00 96.50 183 SER A N 1
ATOM 1497 C CA . SER A 1 183 ? -1.044 -3.505 -8.377 1.00 96.50 183 SER A CA 1
ATOM 1498 C C . SER A 1 183 ? -1.151 -2.354 -7.381 1.00 96.50 183 SER A C 1
ATOM 1500 O O . SER A 1 183 ? -2.234 -2.098 -6.861 1.00 96.50 183 SER A O 1
ATOM 1502 N N . HIS A 1 184 ? -0.069 -1.603 -7.141 1.00 95.12 184 HIS A N 1
ATOM 1503 C CA . HIS A 1 184 ? -0.100 -0.460 -6.229 1.00 95.12 184 HIS A CA 1
ATOM 1504 C C . HIS A 1 184 ? -1.055 0.639 -6.710 1.00 95.12 184 HIS A C 1
ATOM 1506 O O . HIS A 1 184 ? -1.917 1.083 -5.950 1.00 95.12 184 HIS A O 1
ATOM 1512 N N . VAL A 1 185 ? -0.940 1.059 -7.974 1.00 96.38 185 VAL A N 1
ATOM 1513 C CA . VAL A 1 185 ? -1.814 2.092 -8.558 1.00 96.38 185 VAL A CA 1
ATOM 1514 C C . VAL A 1 185 ? -3.231 1.553 -8.744 1.00 96.38 185 VAL A C 1
ATOM 1516 O O . VAL A 1 185 ? -4.204 2.256 -8.467 1.00 96.38 185 VAL A O 1
ATOM 1519 N N . TRP A 1 186 ? -3.356 0.291 -9.158 1.00 97.38 186 TRP A N 1
ATOM 1520 C CA . TRP A 1 186 ? -4.647 -0.374 -9.324 1.00 97.38 186 TRP A CA 1
ATOM 1521 C C . TRP A 1 186 ? -5.446 -0.414 -8.014 1.00 97.38 186 TRP A C 1
ATOM 1523 O O . TRP A 1 186 ? -6.593 0.033 -7.955 1.00 97.38 186 TRP A O 1
ATOM 1533 N N . ALA A 1 187 ? -4.814 -0.854 -6.927 1.00 96.56 187 ALA A N 1
ATOM 1534 C CA . ALA A 1 187 ? -5.433 -0.903 -5.612 1.00 96.56 187 ALA A CA 1
ATOM 1535 C C . ALA A 1 187 ? -5.742 0.492 -5.050 1.00 96.56 187 ALA A C 1
ATOM 1537 O O . ALA A 1 187 ? -6.754 0.657 -4.369 1.00 96.56 187 ALA A O 1
ATOM 1538 N N . GLN A 1 188 ? -4.912 1.506 -5.329 1.00 95.81 188 GLN A N 1
ATOM 1539 C CA . GLN A 1 188 ? -5.195 2.894 -4.941 1.00 95.81 188 GLN A CA 1
ATOM 1540 C C . GLN A 1 188 ? -6.457 3.431 -5.620 1.00 95.81 188 GLN A C 1
ATOM 1542 O O . GLN A 1 188 ? -7.264 4.088 -4.963 1.00 95.81 188 GLN A O 1
ATOM 1547 N N . MET A 1 189 ? -6.656 3.131 -6.906 1.00 96.62 189 MET A N 1
ATOM 1548 C CA . MET A 1 189 ? -7.870 3.505 -7.635 1.00 96.62 189 MET A CA 1
ATOM 1549 C C . MET A 1 189 ? -9.113 2.888 -6.983 1.00 96.62 189 MET A C 1
ATOM 1551 O O . MET A 1 189 ? -10.064 3.607 -6.679 1.00 96.62 189 MET A O 1
ATOM 1555 N N . ILE A 1 190 ? -9.089 1.578 -6.716 1.00 97.06 190 ILE A N 1
ATOM 1556 C CA . ILE A 1 190 ? -10.203 0.883 -6.053 1.00 97.06 190 ILE A CA 1
ATOM 1557 C C . ILE A 1 190 ? -10.437 1.468 -4.657 1.00 97.06 190 ILE A C 1
ATOM 1559 O O . ILE A 1 190 ? -11.569 1.757 -4.285 1.00 97.06 190 ILE A O 1
ATOM 1563 N N . ALA A 1 191 ? -9.377 1.680 -3.878 1.00 97.00 191 ALA A N 1
ATOM 1564 C CA . ALA A 1 191 ? -9.483 2.225 -2.530 1.00 97.00 191 ALA A CA 1
ATOM 1565 C C . ALA A 1 191 ? -10.075 3.640 -2.500 1.00 97.00 191 ALA A C 1
ATOM 1567 O O . ALA A 1 191 ? -10.858 3.947 -1.599 1.00 97.00 191 ALA A O 1
ATOM 1568 N N . ALA A 1 192 ? -9.742 4.484 -3.478 1.00 95.88 192 ALA A N 1
ATOM 1569 C CA . ALA A 1 192 ? -10.322 5.813 -3.615 1.00 95.88 192 ALA A CA 1
ATOM 1570 C C . ALA A 1 192 ? -11.831 5.741 -3.894 1.00 95.88 192 ALA A C 1
ATOM 1572 O O . ALA A 1 192 ? -12.595 6.482 -3.275 1.00 95.88 192 ALA A O 1
ATOM 1573 N N . ASP A 1 193 ? -12.261 4.817 -4.756 1.00 97.44 193 ASP A N 1
ATOM 1574 C CA . ASP A 1 193 ? -13.678 4.572 -5.040 1.00 97.44 193 ASP A CA 1
ATOM 1575 C C . ASP A 1 193 ? -14.418 4.028 -3.806 1.00 97.44 193 ASP A C 1
ATOM 1577 O O . ASP A 1 193 ? -15.446 4.568 -3.397 1.00 97.44 193 ASP A O 1
ATOM 1581 N N . VAL A 1 194 ? -13.839 3.054 -3.096 1.00 96.69 194 VAL A N 1
ATOM 1582 C CA . VAL A 1 194 ? -14.407 2.561 -1.829 1.00 96.69 194 VAL A CA 1
ATOM 1583 C C . VAL A 1 194 ? -14.517 3.675 -0.787 1.00 96.69 194 VAL A C 1
ATOM 1585 O O . VAL A 1 194 ? -15.532 3.776 -0.096 1.00 96.69 194 VAL A O 1
ATOM 1588 N N . TYR A 1 195 ? -13.492 4.520 -0.655 1.00 96.12 195 TYR A N 1
ATOM 1589 C CA . TYR A 1 195 ? -13.518 5.642 0.280 1.00 96.12 195 TYR A CA 1
ATOM 1590 C C . TYR A 1 195 ? -14.543 6.711 -0.127 1.00 96.12 195 TYR A C 1
ATOM 1592 O O . TYR A 1 195 ? -15.143 7.343 0.744 1.00 96.12 195 TYR A O 1
ATOM 1600 N N . SER A 1 196 ? -14.805 6.882 -1.427 1.00 96.06 196 SER A N 1
ATOM 1601 C CA . SER A 1 196 ? -15.830 7.807 -1.921 1.00 96.06 196 SER A CA 1
ATOM 1602 C C . SER A 1 196 ? -17.217 7.482 -1.355 1.00 96.06 196 SER A C 1
ATOM 1604 O O . SER A 1 196 ? -17.915 8.393 -0.918 1.00 96.06 196 SER A O 1
A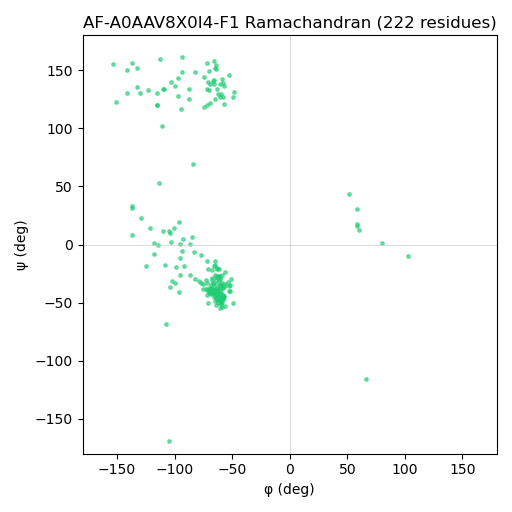TOM 1606 N N . ALA A 1 197 ? -17.552 6.197 -1.187 1.00 96.56 197 ALA A N 1
ATOM 1607 C CA . ALA A 1 197 ? -18.815 5.775 -0.578 1.00 96.56 197 ALA A CA 1
ATOM 1608 C C . ALA A 1 197 ? -18.970 6.229 0.887 1.00 96.56 197 ALA A C 1
ATOM 1610 O O . ALA A 1 197 ? -20.090 6.419 1.355 1.00 96.56 197 ALA A O 1
ATOM 1611 N N . PHE A 1 198 ? -17.870 6.410 1.629 1.00 95.62 198 PHE A N 1
ATOM 1612 C CA . PHE A 1 198 ? -17.908 7.016 2.967 1.00 95.62 198 PHE A CA 1
ATOM 1613 C C . PHE A 1 198 ? -18.062 8.538 2.901 1.00 95.62 198 PHE A C 1
ATOM 1615 O O . PHE A 1 198 ? -18.686 9.135 3.776 1.00 95.62 198 PHE A O 1
ATOM 1622 N N . HIS A 1 199 ? -17.490 9.167 1.874 1.00 91.75 199 HIS A N 1
ATOM 1623 C CA . HIS A 1 199 ? -17.587 10.607 1.661 1.00 91.75 199 HIS A CA 1
ATOM 1624 C C . HIS A 1 199 ? -19.000 11.040 1.241 1.00 91.75 199 HIS A C 1
ATOM 1626 O O . HIS A 1 199 ? -19.483 12.062 1.718 1.00 91.75 199 HIS A O 1
ATOM 1632 N N . GLU A 1 200 ? -19.691 10.248 0.419 1.00 94.56 200 GLU A N 1
ATOM 1633 C CA . GLU A 1 200 ? -21.074 10.507 -0.019 1.00 94.56 200 GLU A CA 1
ATOM 1634 C C . GLU A 1 200 ? -22.071 10.595 1.143 1.00 94.56 200 GLU A C 1
ATOM 1636 O O . GLU A 1 200 ? -23.029 11.363 1.085 1.00 94.56 200 GLU A O 1
ATOM 1641 N N . VAL A 1 201 ? -21.830 9.831 2.209 1.00 95.00 201 VAL A N 1
ATOM 1642 C CA . VAL A 1 201 ? -22.679 9.790 3.411 1.00 95.00 201 VAL A CA 1
ATOM 1643 C C . VAL A 1 201 ? -22.105 10.617 4.565 1.00 95.00 201 VAL A C 1
ATOM 1645 O O . VAL A 1 201 ? -22.518 10.480 5.719 1.00 95.00 201 VAL A O 1
ATOM 1648 N N . GLN A 1 202 ? -21.118 11.473 4.283 1.00 88.88 202 GLN A N 1
ATOM 1649 C CA . GLN A 1 202 ? -20.464 12.280 5.303 1.00 88.88 202 GLN A CA 1
ATOM 1650 C C . GLN A 1 202 ? -21.477 13.199 6.003 1.00 88.88 202 GLN A C 1
ATOM 1652 O O . GLN A 1 202 ? -22.179 13.980 5.367 1.00 88.88 202 GLN A O 1
ATOM 1657 N N . GLY A 1 203 ? -21.512 13.131 7.336 1.00 87.25 203 GLY A N 1
ATOM 1658 C CA . GLY A 1 203 ? -22.439 13.904 8.171 1.00 87.25 203 GLY A CA 1
ATOM 1659 C C . GLY A 1 203 ? -23.630 13.102 8.701 1.00 87.25 203 GLY A C 1
ATOM 1660 O O . GLY A 1 203 ? -24.306 13.585 9.605 1.00 87.25 203 GLY A O 1
ATOM 1661 N N . ASP A 1 204 ? -23.844 11.874 8.219 1.00 93.69 204 ASP A N 1
ATOM 1662 C CA . ASP A 1 204 ? -24.786 10.914 8.801 1.00 93.69 204 ASP A CA 1
ATOM 1663 C C . ASP A 1 204 ? -24.014 9.743 9.428 1.00 93.69 204 ASP A C 1
ATOM 1665 O O . ASP A 1 204 ? -23.520 8.841 8.748 1.00 93.69 204 ASP A O 1
ATOM 1669 N N . GLU A 1 205 ? -23.891 9.767 10.755 1.00 92.00 205 GLU A N 1
ATOM 1670 C CA . GLU A 1 205 ? -23.147 8.757 11.513 1.00 92.00 205 GLU A CA 1
ATOM 1671 C C . GLU A 1 205 ? -23.703 7.342 11.301 1.00 92.00 205 GLU A C 1
ATOM 1673 O O . GLU A 1 205 ? -22.938 6.383 11.175 1.00 92.00 205 GLU A O 1
ATOM 1678 N N . GLN A 1 206 ? -25.025 7.200 11.194 1.00 95.69 206 GLN A N 1
ATOM 1679 C CA . GLN A 1 206 ? -25.656 5.899 11.012 1.00 95.69 206 GLN A CA 1
ATOM 1680 C C . GLN A 1 206 ? -25.327 5.324 9.631 1.00 95.69 206 GLN A C 1
ATOM 1682 O O . GLN A 1 206 ? -24.974 4.147 9.521 1.00 95.69 206 GLN A O 1
ATOM 1687 N N . GLN A 1 207 ? -25.363 6.151 8.586 1.00 96.38 207 GLN A N 1
ATOM 1688 C CA . GLN A 1 207 ? -24.982 5.716 7.242 1.00 96.38 207 GLN A CA 1
ATOM 1689 C C . GLN A 1 207 ? -23.489 5.394 7.139 1.00 96.38 207 GLN A C 1
ATOM 1691 O O . GLN A 1 207 ? -23.133 4.382 6.535 1.00 96.38 207 GLN A O 1
ATOM 1696 N N . ILE A 1 208 ? -22.613 6.175 7.781 1.00 95.25 208 ILE A N 1
ATOM 1697 C CA . ILE A 1 208 ? -21.176 5.864 7.869 1.00 95.25 208 ILE A CA 1
ATOM 1698 C C . ILE A 1 208 ? -20.965 4.488 8.514 1.00 95.25 208 ILE A C 1
ATOM 1700 O O . ILE A 1 208 ? -20.188 3.674 8.004 1.00 95.25 208 ILE A O 1
ATOM 1704 N N . LEU A 1 209 ? -21.679 4.190 9.605 1.00 96.00 209 LEU A N 1
ATOM 1705 C CA . LEU A 1 209 ? -21.626 2.880 10.258 1.00 96.00 209 LEU A CA 1
ATOM 1706 C C . LEU A 1 209 ? -22.109 1.759 9.334 1.00 96.00 209 LEU A C 1
ATOM 1708 O O . LEU A 1 209 ? -21.527 0.673 9.336 1.00 96.00 209 LEU A O 1
ATOM 1712 N N . ASP A 1 210 ? -23.147 1.994 8.538 1.00 97.44 210 ASP A N 1
ATOM 1713 C CA . ASP A 1 210 ? -23.686 0.988 7.625 1.00 97.44 210 ASP A CA 1
ATOM 1714 C C . ASP A 1 210 ? -22.758 0.734 6.427 1.00 97.44 210 ASP A C 1
ATOM 1716 O O . ASP A 1 210 ? -22.511 -0.429 6.085 1.00 97.44 210 ASP A O 1
ATOM 1720 N N . VAL A 1 211 ? -22.131 1.776 5.867 1.00 97.06 211 VAL A N 1
ATOM 1721 C CA . VAL A 1 211 ? -21.048 1.632 4.878 1.00 97.06 211 VAL A CA 1
ATOM 1722 C C . VAL A 1 211 ? -19.854 0.897 5.495 1.00 97.06 211 VAL A C 1
ATOM 1724 O O . VAL A 1 211 ? -19.325 -0.030 4.882 1.00 97.06 211 VAL A O 1
ATOM 1727 N N . GLY A 1 212 ? -19.483 1.205 6.741 1.00 96.19 212 GLY A N 1
ATOM 1728 C CA . GLY A 1 212 ? -18.415 0.516 7.472 1.00 96.19 212 GLY A CA 1
ATOM 1729 C C . GLY A 1 212 ? -18.700 -0.970 7.703 1.00 96.19 212 GLY A C 1
ATOM 1730 O O . GLY A 1 212 ? -17.834 -1.820 7.478 1.00 96.19 212 GLY A O 1
ATOM 1731 N N . LYS A 1 213 ? -19.935 -1.325 8.081 1.00 96.44 213 LYS A N 1
ATOM 1732 C CA . LYS A 1 213 ? -20.379 -2.727 8.177 1.00 96.44 213 LYS A CA 1
ATOM 1733 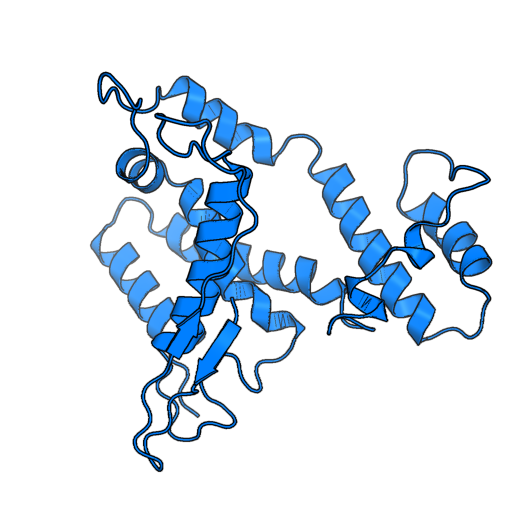C C . LYS A 1 213 ? -20.317 -3.417 6.820 1.00 96.44 213 LYS A C 1
ATOM 1735 O O . LYS A 1 213 ? -19.878 -4.565 6.759 1.00 96.44 213 LYS A O 1
ATOM 1740 N N . ARG A 1 214 ? -20.733 -2.743 5.744 1.00 96.00 214 ARG A N 1
ATOM 1741 C CA . ARG A 1 214 ? -20.658 -3.280 4.379 1.00 96.00 214 ARG A CA 1
ATOM 1742 C C . ARG A 1 214 ? -19.210 -3.528 3.967 1.00 96.00 214 ARG A C 1
ATOM 1744 O O . ARG A 1 214 ? -18.911 -4.634 3.526 1.00 96.00 214 ARG A O 1
ATOM 1751 N N . PHE A 1 215 ? -18.313 -2.566 4.187 1.00 95.88 215 PHE A N 1
ATOM 1752 C CA . PHE A 1 215 ? -16.879 -2.706 3.924 1.00 95.88 215 PHE A CA 1
ATOM 1753 C C . PHE A 1 215 ? -16.283 -3.882 4.705 1.00 95.88 215 PHE A C 1
ATOM 1755 O O . PHE A 1 215 ? -15.652 -4.762 4.126 1.00 95.88 215 PHE A O 1
ATOM 1762 N N . ARG A 1 216 ? -16.591 -3.991 6.004 1.00 95.69 216 ARG A N 1
ATOM 1763 C CA . ARG A 1 216 ? -16.185 -5.141 6.820 1.00 95.69 216 ARG A CA 1
ATOM 1764 C C . ARG A 1 216 ? -16.708 -6.464 6.258 1.00 95.69 216 ARG A C 1
ATOM 1766 O O . ARG A 1 216 ? -15.960 -7.434 6.192 1.00 95.69 216 ARG A O 1
ATOM 1773 N N . ASN A 1 217 ? -17.985 -6.537 5.896 1.00 94.56 217 ASN A N 1
ATOM 1774 C CA . ASN A 1 217 ? -18.624 -7.771 5.428 1.00 94.56 217 ASN A CA 1
ATOM 1775 C C . ASN A 1 217 ? -18.174 -8.200 4.021 1.00 94.56 217 ASN A C 1
ATOM 1777 O O . ASN A 1 217 ? -18.417 -9.340 3.644 1.00 94.56 217 ASN A O 1
ATOM 1781 N N . THR A 1 218 ? -17.522 -7.310 3.271 1.00 92.31 218 THR A N 1
ATOM 1782 C CA . THR A 1 218 ? -17.037 -7.566 1.908 1.00 92.31 218 THR A CA 1
ATOM 1783 C C . THR A 1 218 ? -15.517 -7.699 1.883 1.00 92.31 218 THR A C 1
ATOM 1785 O O . THR A 1 218 ? -15.022 -8.804 1.726 1.00 92.31 218 THR A O 1
ATOM 1788 N N . PHE A 1 219 ? -14.772 -6.623 2.134 1.00 91.88 219 PHE A N 1
ATOM 1789 C CA . PHE A 1 219 ? -13.308 -6.601 2.019 1.00 91.88 219 PHE A CA 1
ATOM 1790 C C . PHE A 1 219 ? -12.583 -7.302 3.175 1.00 91.88 219 PHE A C 1
ATOM 1792 O O . PHE A 1 219 ? -11.536 -7.903 2.966 1.00 91.88 219 PHE A O 1
ATOM 1799 N N . PHE A 1 220 ? -13.120 -7.251 4.399 1.00 92.19 220 PHE A N 1
ATOM 1800 C CA . PHE A 1 220 ? -12.444 -7.847 5.564 1.00 92.19 220 PHE A CA 1
ATOM 1801 C C . PHE A 1 220 ? -12.897 -9.255 5.919 1.00 92.19 220 PHE A C 1
ATOM 1803 O O . PHE A 1 220 ? -12.164 -9.990 6.571 1.00 92.19 220 PHE A O 1
ATOM 1810 N N . SER A 1 221 ? -14.126 -9.622 5.572 1.00 87.75 221 SER A N 1
ATOM 1811 C CA . SER A 1 221 ? -14.730 -10.864 6.056 1.00 87.75 221 SER A CA 1
ATOM 1812 C C . SER A 1 221 ? -15.475 -11.634 4.982 1.00 87.75 221 SER A C 1
ATOM 1814 O O . SER A 1 221 ? -16.457 -12.319 5.284 1.00 87.75 221 SER A O 1
ATOM 1816 N N . PHE A 1 222 ? -14.974 -11.538 3.748 1.00 76.94 222 PHE A N 1
ATOM 1817 C CA . PHE A 1 222 ? -15.474 -12.310 2.622 1.00 76.94 222 PHE A CA 1
ATOM 1818 C C . PHE A 1 222 ? -15.593 -13.791 3.002 1.00 76.94 222 PHE A C 1
ATOM 1820 O O . PHE A 1 222 ? -14.688 -14.371 3.608 1.00 76.94 222 PHE A O 1
ATOM 1827 N N . ARG A 1 223 ? -16.750 -14.379 2.698 1.00 66.88 223 ARG A N 1
ATOM 1828 C CA . ARG A 1 223 ? -17.018 -15.806 2.860 1.00 66.88 223 ARG A CA 1
ATOM 1829 C C . ARG A 1 223 ? -17.238 -16.384 1.472 1.00 66.88 223 ARG A C 1
ATOM 1831 O O . ARG A 1 223 ? -18.154 -15.934 0.789 1.00 66.88 223 ARG A O 1
ATOM 1838 N N . TRP A 1 224 ? -16.405 -17.350 1.105 1.00 53.56 224 TRP A N 1
ATOM 1839 C CA . TRP A 1 224 ? -16.659 -18.251 -0.016 1.00 53.56 224 TRP A CA 1
ATOM 1840 C C . TRP A 1 224 ? -17.811 -19.204 0.312 1.00 53.56 224 TRP A C 1
ATOM 1842 O O . TRP A 1 224 ? -17.904 -19.622 1.495 1.00 53.56 224 TRP A O 1
#

Nearest PDB structures (foldseek):
  4ka7-assembly1_A  TM=9.461E-01  e=2.334E-12  Arabidopsis thaliana
  4ka8-assembly1_A  TM=9.466E-01  e=4.679E-12  Arabidopsis thaliana
  4put-assembly1_A  TM=8.223E-01  e=3.650E-12  Arabidopsis thaliana
  1s4b-assembly1_P  TM=8.775E-01  e=6.618E-09  Homo sapiens
  2o36-assembly1_A  TM=8.791E-01  e=1.394E-08  Homo sapiens

Radius of gyration: 20.4 Å; Cα contacts (8 Å, |Δi|>4): 268; chains: 1; bounding box: 51×52×52 Å

Mean predicted aligned error: 4.44 Å

Sequence (224 aa):
MVGIQNQSLIANTKPLSALIFNFESPKIEEHSYLTFNEVKSLFHKFGHAMQHLLTRTNYSEVAGLSNVEWDAVEVSGNVLSHWLYNKTVMDSISSHCHNEEALPQQMFQTLFNMRMHMAGLDLSRELYLSTLDLELHLSKDFWLDIVKRLWPEYRCFTLHKIDSHPCSFTSIFTEEWGAAYYSHVWAQMIAADVYSAFHEVQGDEQQILDVGKRFRNTFFSFRW

Organism: NCBI:txid1586634

InterPro domains:
  IPR001567 Peptidase M3A/M3B catalytic domain [PF01432] (3-220)
  IPR024077 Neurolysin/Thimet oligopeptidase, domain 2 [G3DSA:1.10.1370.10] (84-220)
  IPR024079 Metallopeptidase, catalytic domain superfamily [G3DSA:3.40.390.10] (4-83)
  IPR045090 Peptidase M3A/M3B [PTHR11804] (13-219)

pLDDT: mean 93.55, std 5.66, range [53.56, 98.38]